Protein AF-A0A931P022-F1 (afdb_monomer_lite)

Structure (mmCIF, N/CA/C/O backbone):
data_AF-A0A931P022-F1
#
_entry.id   AF-A0A931P022-F1
#
loop_
_atom_site.group_PDB
_atom_site.id
_atom_site.type_symbol
_atom_site.label_atom_id
_atom_site.label_alt_id
_atom_site.label_comp_id
_atom_site.label_asym_id
_atom_site.label_entity_id
_atom_site.label_seq_id
_atom_site.pdbx_PDB_ins_code
_atom_site.Cartn_x
_atom_site.Cartn_y
_atom_site.Cartn_z
_atom_site.occupancy
_atom_site.B_iso_or_equiv
_atom_site.auth_seq_id
_atom_site.auth_comp_id
_atom_site.auth_asym_id
_atom_site.auth_atom_id
_atom_site.pdbx_PDB_model_num
ATOM 1 N N . MET A 1 1 ? 6.370 -43.235 76.094 1.00 39.38 1 MET A N 1
ATOM 2 C CA . MET A 1 1 ? 5.793 -43.916 74.909 1.00 39.38 1 MET A CA 1
ATOM 3 C C . MET A 1 1 ? 4.283 -43.950 75.145 1.00 39.38 1 MET A C 1
ATOM 5 O O . MET A 1 1 ? 3.929 -44.445 76.196 1.00 39.38 1 MET A O 1
ATOM 9 N N . ILE A 1 2 ? 3.340 -43.379 74.388 1.00 40.88 2 ILE A N 1
ATOM 10 C CA . ILE A 1 2 ? 3.219 -42.930 72.990 1.00 40.88 2 ILE A CA 1
ATOM 11 C C . ILE A 1 2 ? 2.138 -41.814 72.920 1.00 40.88 2 ILE A C 1
ATOM 13 O O . ILE A 1 2 ? 1.355 -41.635 73.846 1.00 40.88 2 ILE A O 1
ATOM 17 N N . ARG A 1 3 ? 2.197 -41.042 71.831 1.00 38.62 3 ARG A N 1
ATOM 18 C CA . ARG A 1 3 ? 1.599 -39.741 71.477 1.00 38.62 3 ARG A CA 1
ATOM 19 C C . ARG A 1 3 ? 0.061 -39.648 71.378 1.00 38.62 3 ARG A C 1
ATOM 21 O O . ARG A 1 3 ? -0.602 -40.590 70.966 1.00 38.62 3 ARG A O 1
ATOM 28 N N . MET A 1 4 ? -0.436 -38.428 71.625 1.00 47.47 4 MET A N 1
ATOM 29 C CA . MET A 1 4 ? -1.711 -37.861 71.150 1.00 47.47 4 MET A CA 1
ATOM 30 C C . MET A 1 4 ? -1.781 -37.832 69.612 1.00 47.47 4 MET A C 1
ATOM 32 O O . MET A 1 4 ? -0.790 -37.458 68.985 1.00 47.47 4 MET A O 1
ATOM 36 N N . ILE A 1 5 ? -2.949 -38.103 69.015 1.00 48.97 5 ILE A N 1
ATOM 37 C CA . ILE A 1 5 ? -3.284 -37.652 67.651 1.00 48.97 5 ILE A CA 1
ATOM 38 C C . ILE A 1 5 ? -4.731 -37.142 67.639 1.00 48.97 5 ILE A C 1
ATOM 40 O O . ILE A 1 5 ? -5.678 -37.907 67.801 1.00 48.97 5 ILE A O 1
ATOM 44 N N . ALA A 1 6 ? -4.868 -35.828 67.464 1.00 49.06 6 ALA A N 1
ATOM 45 C CA . ALA A 1 6 ? -6.104 -35.147 67.108 1.00 49.06 6 ALA A CA 1
ATOM 46 C C . ALA A 1 6 ? -6.309 -35.261 65.589 1.00 49.06 6 ALA A C 1
ATOM 48 O O . ALA A 1 6 ? -5.371 -35.024 64.829 1.00 49.06 6 ALA A O 1
ATOM 49 N N . ALA A 1 7 ? -7.515 -35.621 65.149 1.00 49.53 7 ALA A N 1
ATOM 50 C CA . ALA A 1 7 ? -7.880 -35.640 63.737 1.00 49.53 7 ALA A CA 1
ATOM 51 C C . ALA A 1 7 ? -8.627 -34.346 63.385 1.00 49.53 7 ALA A C 1
ATOM 53 O O . ALA A 1 7 ? -9.784 -34.148 63.752 1.00 49.53 7 ALA A O 1
ATOM 54 N N . THR A 1 8 ? -7.928 -33.451 62.698 1.00 51.44 8 THR A N 1
ATOM 55 C CA . THR A 1 8 ? -8.441 -32.241 62.055 1.00 51.44 8 THR A CA 1
ATOM 56 C C . THR A 1 8 ? -9.177 -32.607 60.761 1.00 51.44 8 THR A C 1
ATOM 58 O O . THR A 1 8 ? -8.564 -33.126 59.832 1.00 51.44 8 THR A O 1
ATOM 61 N N . LEU A 1 9 ? -10.479 -32.307 60.662 1.00 47.62 9 LEU A N 1
ATOM 62 C CA . LEU A 1 9 ? -11.174 -32.223 59.371 1.00 47.62 9 LEU A CA 1
ATOM 63 C C . LEU A 1 9 ? -11.013 -30.801 58.818 1.00 47.62 9 LEU A C 1
ATOM 65 O O . LEU A 1 9 ? -11.625 -29.863 59.324 1.00 47.62 9 LEU A O 1
ATOM 69 N N . ALA A 1 10 ? -10.191 -30.647 57.781 1.00 49.00 10 ALA A N 1
ATOM 70 C CA . ALA A 1 10 ? -10.124 -29.436 56.972 1.00 49.00 10 ALA A CA 1
ATOM 71 C C . ALA A 1 10 ? -11.062 -29.588 55.764 1.00 49.00 10 ALA A C 1
ATOM 73 O O . ALA A 1 10 ? -10.867 -30.470 54.929 1.00 49.00 10 ALA A O 1
ATOM 74 N N . ALA A 1 11 ? -12.087 -28.740 55.680 1.00 51.97 11 ALA A N 1
ATOM 75 C CA . ALA A 1 11 ? -12.934 -28.613 54.501 1.00 51.97 11 ALA A CA 1
ATOM 76 C C . ALA A 1 11 ? -12.179 -27.813 53.425 1.00 51.97 11 ALA A C 1
ATOM 78 O O . ALA A 1 11 ? -11.929 -26.621 53.598 1.00 51.97 11 ALA A O 1
ATOM 79 N N . ALA A 1 12 ? -11.792 -28.468 52.330 1.00 53.50 12 ALA A N 1
ATOM 80 C CA . ALA A 1 12 ? -11.188 -27.815 51.173 1.00 53.50 12 ALA A CA 1
ATOM 81 C C . ALA A 1 12 ? -12.293 -27.270 50.253 1.00 53.50 12 ALA A C 1
ATOM 83 O O . ALA A 1 12 ? -13.032 -28.035 49.635 1.00 53.50 12 ALA A O 1
ATOM 84 N N . GLY A 1 13 ? -12.422 -25.942 50.192 1.00 52.72 13 GLY A N 1
ATOM 85 C CA . GLY A 1 13 ? -13.289 -25.249 4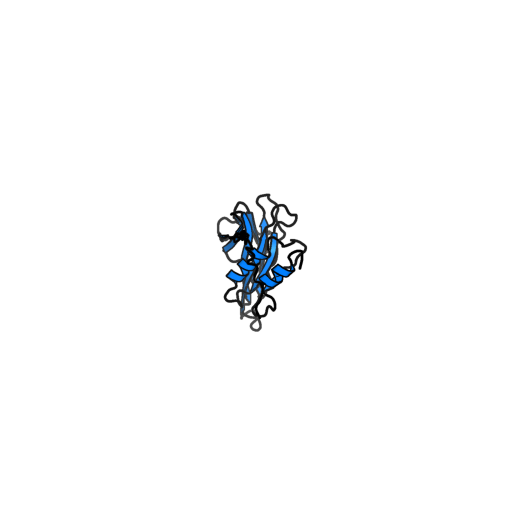9.242 1.00 52.72 13 GLY A CA 1
ATOM 86 C C . GLY A 1 13 ? -12.715 -25.309 47.825 1.00 52.72 13 GLY A C 1
ATOM 87 O O . GLY A 1 13 ? -11.551 -24.982 47.606 1.00 52.72 13 GLY A O 1
ATOM 88 N N . ILE A 1 14 ? -13.538 -25.729 46.866 1.00 59.06 14 ILE A N 1
ATOM 89 C CA . ILE A 1 14 ? -13.223 -25.727 45.435 1.00 59.06 14 ILE A CA 1
ATOM 90 C C . ILE A 1 14 ? -13.382 -24.289 44.926 1.00 59.06 14 ILE A C 1
ATOM 92 O O . ILE A 1 14 ? -14.500 -23.792 44.803 1.00 59.06 14 ILE A O 1
ATOM 96 N N . ALA A 1 15 ? -12.269 -23.609 44.651 1.00 56.88 15 ALA A N 1
ATOM 97 C CA . ALA A 1 15 ? -12.265 -22.337 43.937 1.00 56.88 15 ALA A CA 1
ATOM 98 C C . ALA A 1 15 ? -12.370 -22.615 42.428 1.00 56.88 15 ALA A C 1
ATOM 100 O O . ALA A 1 15 ? -11.448 -23.162 41.825 1.00 56.88 15 ALA A O 1
ATOM 101 N N . ALA A 1 16 ? -13.508 -22.271 41.824 1.00 53.78 16 ALA A N 1
ATOM 102 C CA . ALA A 1 16 ? -13.701 -22.345 40.382 1.00 53.78 16 ALA A CA 1
ATOM 103 C C . ALA A 1 16 ? -12.911 -21.215 39.698 1.00 53.78 16 ALA A C 1
ATOM 105 O O . ALA A 1 16 ? -13.277 -20.044 39.784 1.00 53.78 16 ALA A O 1
ATOM 106 N N . LEU A 1 17 ? -11.816 -21.577 39.029 1.00 55.41 17 LEU A N 1
ATOM 107 C CA . LEU A 1 17 ? -11.093 -20.709 38.103 1.00 55.41 17 LEU A CA 1
ATOM 108 C C . LEU A 1 17 ? -11.936 -20.546 36.831 1.00 55.41 17 LEU A C 1
ATOM 110 O O . LEU A 1 17 ? -11.931 -21.397 35.946 1.00 55.41 17 LEU A O 1
ATOM 114 N N . ILE A 1 18 ? -12.673 -19.446 36.749 1.00 54.78 18 ILE A N 1
ATOM 115 C CA . ILE A 1 18 ? -13.165 -18.876 35.496 1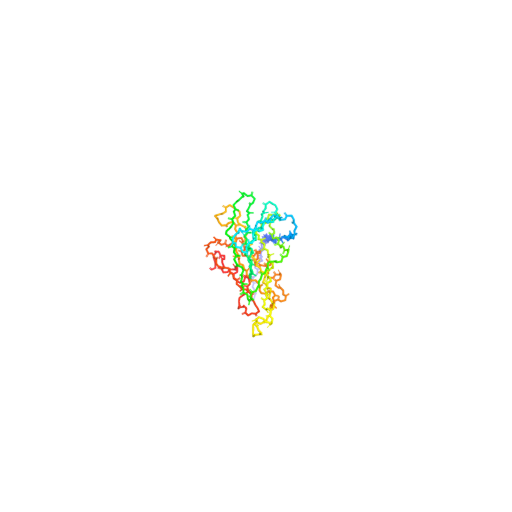.00 54.78 18 ILE A CA 1
ATOM 116 C C . ILE A 1 18 ? -11.969 -18.436 34.642 1.00 54.78 18 ILE A C 1
ATOM 118 O O . ILE A 1 18 ? -11.495 -17.308 34.726 1.00 54.78 18 ILE A O 1
ATOM 122 N N . ALA A 1 19 ? -11.441 -19.356 33.836 1.00 57.41 19 ALA A N 1
ATOM 123 C CA . ALA A 1 19 ? -10.582 -18.997 32.719 1.00 57.41 19 ALA A CA 1
ATOM 124 C C . ALA A 1 19 ? -11.443 -18.226 31.709 1.00 57.41 19 ALA A C 1
ATOM 126 O O . ALA A 1 19 ? -12.294 -18.810 31.038 1.00 57.41 19 ALA A O 1
ATOM 127 N N . GLY A 1 20 ? -11.272 -16.904 31.648 1.00 50.78 20 GLY A N 1
ATOM 128 C CA . GLY A 1 20 ? -11.814 -16.111 30.553 1.00 50.78 20 GLY A CA 1
ATOM 129 C C . GLY A 1 20 ? -11.210 -16.623 29.251 1.00 50.78 20 GLY A C 1
ATOM 130 O O . GLY A 1 20 ? -9.994 -16.577 29.079 1.00 50.78 20 GLY A O 1
ATOM 131 N N . ALA A 1 21 ? -12.042 -17.155 28.359 1.00 52.44 21 ALA A N 1
ATOM 132 C CA . ALA A 1 21 ? -11.628 -17.413 26.993 1.00 52.44 21 ALA A CA 1
ATOM 133 C C . ALA A 1 21 ? -11.325 -16.052 26.356 1.00 52.44 21 ALA A C 1
ATOM 135 O O . ALA A 1 21 ? -12.237 -15.255 26.141 1.00 52.44 21 ALA A O 1
ATOM 136 N N . ALA A 1 22 ? -10.048 -15.763 26.110 1.00 50.97 22 ALA A N 1
ATOM 137 C CA . ALA A 1 22 ? -9.687 -14.714 25.174 1.00 50.97 22 ALA A CA 1
ATOM 138 C C . ALA A 1 22 ? -10.264 -15.138 23.818 1.00 50.97 22 ALA A C 1
ATOM 140 O O . ALA A 1 22 ? -9.869 -16.175 23.282 1.00 50.97 22 ALA A O 1
ATOM 141 N N . ALA A 1 23 ? -11.257 -14.405 23.315 1.00 51.47 23 ALA A N 1
ATOM 142 C CA . ALA A 1 23 ? -11.713 -14.592 21.948 1.00 51.47 23 ALA A CA 1
ATOM 143 C C . ALA A 1 23 ? -10.518 -14.292 21.036 1.00 51.47 23 ALA A C 1
ATOM 145 O O . ALA A 1 23 ? -9.906 -13.231 21.160 1.00 51.47 23 ALA A O 1
ATOM 146 N N . ALA A 1 24 ? -10.149 -15.245 20.180 1.00 57.97 24 ALA A N 1
ATOM 147 C CA . ALA A 1 24 ? -9.239 -14.951 19.088 1.00 57.97 24 ALA A CA 1
ATOM 148 C C . ALA A 1 24 ? -9.909 -13.867 18.234 1.00 57.97 24 ALA A C 1
ATOM 150 O O . ALA A 1 24 ? -11.076 -14.002 17.866 1.00 57.97 24 ALA A O 1
ATOM 151 N N . GLN A 1 25 ? -9.213 -12.752 18.026 1.00 67.31 25 GLN A N 1
ATOM 152 C CA . GLN A 1 25 ? -9.673 -11.713 17.118 1.00 67.31 25 GLN A CA 1
ATOM 153 C C . GLN A 1 25 ? -9.425 -12.255 15.708 1.00 67.31 25 GLN A C 1
ATOM 155 O O . GLN A 1 25 ? -8.281 -12.346 15.265 1.00 67.31 25 GLN A O 1
ATOM 160 N N . ASP A 1 26 ? -10.487 -12.735 15.068 1.00 84.56 26 ASP A N 1
ATOM 161 C CA . ASP A 1 26 ? -10.412 -13.336 13.741 1.00 84.56 26 ASP A CA 1
ATOM 162 C C . ASP A 1 26 ? -10.546 -12.225 12.693 1.00 84.56 26 ASP A C 1
ATOM 164 O O . ASP A 1 26 ? -11.639 -11.729 12.422 1.00 84.56 26 ASP A O 1
ATOM 168 N N . PHE A 1 27 ? -9.415 -11.811 12.121 1.00 95.69 27 PHE A N 1
ATOM 169 C CA . PHE A 1 27 ? -9.372 -10.833 11.037 1.00 95.69 27 PHE A CA 1
ATOM 170 C C . PHE A 1 27 ? -9.534 -11.510 9.670 1.00 95.69 27 PHE A C 1
ATOM 172 O O . PHE A 1 27 ? -8.793 -12.436 9.315 1.00 95.69 27 PHE A O 1
ATOM 179 N N . GLU A 1 28 ? -10.450 -11.003 8.852 1.00 96.94 28 GLU A N 1
ATOM 180 C CA . GLU A 1 28 ? -10.788 -11.570 7.542 1.00 96.94 28 GLU A CA 1
ATOM 181 C C . GLU A 1 28 ? -10.079 -10.833 6.395 1.00 96.94 28 GLU A C 1
ATOM 183 O O . GLU A 1 28 ? -9.732 -9.659 6.518 1.00 96.94 28 GLU A O 1
ATOM 188 N N . SER A 1 29 ? -9.864 -11.517 5.265 1.00 98.31 29 SER A N 1
ATOM 189 C CA . SER A 1 29 ? -9.378 -10.895 4.023 1.00 98.31 29 SER A CA 1
ATOM 190 C C . SER A 1 29 ? -10.454 -10.923 2.951 1.00 98.31 29 SER A C 1
ATOM 192 O O . SER A 1 29 ? -11.094 -11.952 2.730 1.00 98.31 29 SER A O 1
ATOM 194 N N . THR A 1 30 ? -10.576 -9.825 2.216 1.00 98.50 30 THR A N 1
ATOM 195 C CA . THR A 1 30 ? -11.265 -9.790 0.924 1.00 98.50 30 THR A CA 1
ATOM 196 C C . THR A 1 30 ? -10.361 -9.166 -0.131 1.00 98.50 30 THR A C 1
ATOM 198 O O . THR A 1 30 ? -9.459 -8.399 0.194 1.00 98.50 30 THR A O 1
ATOM 201 N N . TYR A 1 31 ? -10.571 -9.513 -1.396 1.00 98.44 31 TYR A N 1
ATOM 202 C CA . TYR A 1 31 ? -9.690 -9.127 -2.495 1.00 98.44 31 TYR A CA 1
ATOM 203 C C . TYR A 1 31 ? -10.472 -8.321 -3.519 1.00 98.44 31 TYR A C 1
ATOM 205 O O . TYR A 1 31 ? -11.498 -8.779 -4.0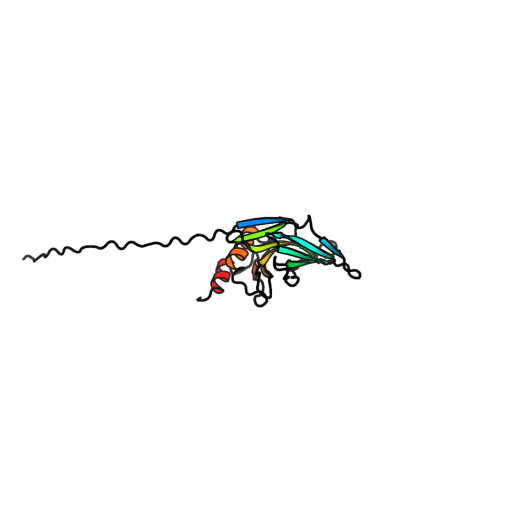25 1.00 98.44 31 TYR A O 1
ATOM 213 N N . ILE A 1 32 ? -9.973 -7.130 -3.832 1.00 98.25 32 ILE A N 1
ATOM 214 C CA . ILE A 1 32 ? -10.566 -6.246 -4.835 1.00 98.25 32 ILE A CA 1
ATOM 215 C C . ILE A 1 32 ? -9.532 -5.985 -5.910 1.00 98.25 32 ILE A C 1
ATOM 217 O O . ILE A 1 32 ? -8.354 -5.794 -5.605 1.00 98.25 32 ILE A O 1
ATOM 221 N N . ARG A 1 33 ? -9.986 -5.991 -7.166 1.00 97.69 33 ARG A N 1
ATOM 222 C CA . ARG A 1 33 ? -9.140 -5.608 -8.286 1.00 97.69 33 ARG A CA 1
ATOM 223 C C . ARG A 1 33 ? -9.319 -4.145 -8.659 1.00 97.69 33 ARG A C 1
ATOM 225 O O . ARG A 1 33 ? -10.449 -3.663 -8.668 1.00 97.69 33 ARG A O 1
ATOM 232 N N . ILE A 1 34 ? -8.221 -3.494 -9.022 1.00 95.38 34 ILE A N 1
ATOM 233 C CA . ILE A 1 34 ? -8.158 -2.083 -9.424 1.00 95.38 34 ILE A CA 1
ATOM 234 C C . ILE A 1 34 ? -7.841 -1.898 -10.916 1.00 95.38 34 ILE A C 1
ATOM 236 O O . ILE A 1 34 ? -7.428 -0.830 -11.340 1.00 95.38 34 ILE A O 1
ATOM 240 N N . ASP A 1 35 ? -8.062 -2.926 -11.733 1.00 91.38 35 ASP A N 1
ATOM 241 C CA . ASP A 1 35 ? -7.904 -2.883 -13.195 1.00 91.38 35 ASP A CA 1
ATOM 242 C C . ASP A 1 35 ? -9.254 -2.857 -13.941 1.00 91.38 35 ASP A C 1
ATOM 244 O O . ASP A 1 35 ? -9.326 -2.982 -15.164 1.00 91.38 35 ASP A O 1
ATOM 248 N N . THR A 1 36 ? -10.363 -2.715 -13.205 1.00 88.69 36 THR A N 1
ATOM 249 C CA . THR A 1 36 ? -11.718 -2.642 -13.765 1.00 88.69 36 THR A CA 1
ATOM 250 C C . THR A 1 36 ? -12.568 -1.626 -13.018 1.00 88.69 36 THR A C 1
ATOM 252 O O . THR A 1 36 ? -12.571 -1.605 -11.791 1.00 88.69 36 THR A O 1
ATOM 255 N N . GLY A 1 37 ? -13.361 -0.838 -13.749 1.00 92.25 37 GLY A N 1
ATOM 256 C CA . GLY A 1 37 ? -14.317 0.101 -13.149 1.00 92.25 37 GLY A CA 1
ATOM 257 C C . GLY A 1 37 ? -13.689 1.368 -12.565 1.00 92.25 37 GLY A C 1
ATOM 258 O O . GLY A 1 37 ? -14.377 2.097 -11.855 1.00 92.25 37 GLY A O 1
ATOM 259 N N . CYS A 1 38 ? -12.417 1.627 -12.862 1.00 97.06 38 CYS A N 1
ATOM 260 C CA . CYS A 1 38 ? -11.723 2.839 -12.457 1.00 97.06 38 CYS A CA 1
ATOM 261 C C . CYS A 1 38 ? -11.999 3.999 -13.420 1.00 97.06 38 CYS A C 1
ATOM 263 O O . CYS A 1 38 ? -12.253 3.792 -14.609 1.00 97.06 38 CYS A O 1
ATOM 265 N N . SER A 1 39 ? -11.937 5.221 -12.899 1.00 97.12 39 SER A N 1
ATOM 266 C CA . SER A 1 39 ? -11.894 6.446 -13.696 1.00 97.12 39 SER A CA 1
ATOM 267 C C . SER A 1 39 ? -10.469 6.975 -13.759 1.00 97.12 39 SER A C 1
ATOM 269 O O . SER A 1 39 ? -9.799 7.020 -12.730 1.00 97.12 39 SER A O 1
ATOM 271 N N . GLU A 1 40 ? -10.048 7.431 -14.933 1.00 95.56 40 GLU A N 1
ATOM 272 C CA . GLU A 1 40 ? -8.702 7.950 -15.178 1.00 95.56 40 GLU A CA 1
ATOM 273 C C . GLU A 1 40 ? -8.757 9.419 -15.597 1.00 95.56 40 GLU A C 1
ATOM 275 O O . GLU A 1 40 ? -9.661 9.846 -16.326 1.00 95.56 40 GLU A O 1
ATOM 280 N N . PHE A 1 41 ? -7.772 10.184 -15.143 1.00 95.12 41 PHE A N 1
ATOM 281 C CA . PHE A 1 41 ? -7.545 11.570 -15.514 1.00 95.12 41 PHE A CA 1
ATOM 282 C C . PHE A 1 41 ? -6.064 11.772 -15.839 1.00 95.12 41 PHE A C 1
ATOM 284 O O . PHE A 1 41 ? -5.203 11.555 -14.993 1.00 95.12 41 PHE A O 1
ATOM 291 N N . GLU A 1 42 ? -5.776 12.197 -17.065 1.00 94.12 42 GLU A N 1
ATOM 292 C CA . GLU A 1 42 ? -4.432 12.587 -17.496 1.00 94.12 42 GLU A CA 1
ATOM 293 C C . GLU A 1 42 ? -4.226 14.082 -17.242 1.00 94.12 42 GLU A C 1
ATOM 295 O O . GLU A 1 42 ? -5.065 14.908 -17.626 1.00 94.12 42 GLU A O 1
ATOM 300 N N . HIS A 1 43 ? -3.110 14.438 -16.607 1.00 91.00 43 HIS A N 1
ATOM 301 C CA . HIS A 1 43 ? -2.743 15.836 -16.418 1.00 91.00 43 HIS A CA 1
ATOM 302 C C . HIS A 1 43 ? -2.360 16.473 -17.766 1.00 91.00 43 HIS A C 1
ATOM 304 O O . HIS A 1 43 ? -1.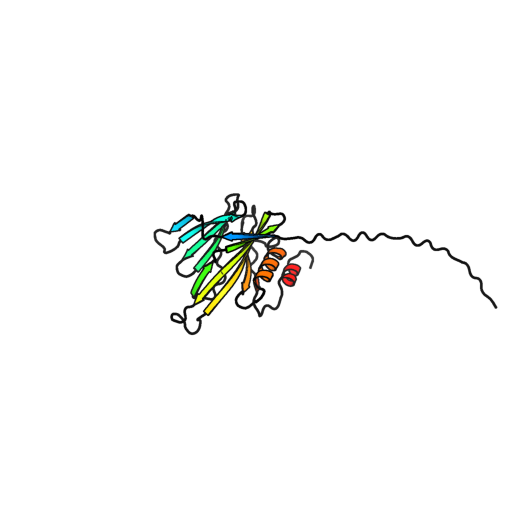613 15.887 -18.542 1.00 91.00 43 HIS A O 1
ATOM 310 N N . PRO A 1 44 ? -2.850 17.686 -18.083 1.00 86.81 44 PRO A N 1
ATOM 311 C CA . PRO A 1 44 ? -2.750 18.252 -19.432 1.00 86.81 44 PRO A CA 1
ATOM 312 C C . PRO A 1 44 ? -1.324 18.601 -19.887 1.00 86.81 44 PRO A C 1
ATOM 314 O O . PRO A 1 44 ? -1.094 18.705 -21.090 1.00 86.81 44 PRO A O 1
ATOM 317 N N . ASP A 1 45 ? -0.388 18.788 -18.953 1.00 87.94 45 ASP A N 1
ATOM 318 C CA . ASP A 1 45 ? 0.973 19.271 -19.227 1.00 87.94 45 ASP A CA 1
ATOM 319 C C . ASP A 1 45 ? 2.074 18.365 -18.640 1.00 87.94 45 ASP A C 1
ATOM 321 O O . ASP A 1 45 ? 3.259 18.691 -18.728 1.00 87.94 45 ASP A O 1
ATOM 325 N N . GLU A 1 46 ? 1.709 17.225 -18.051 1.00 87.19 46 GLU A N 1
ATOM 326 C CA . GLU A 1 46 ? 2.644 16.290 -17.421 1.00 87.19 46 GLU A CA 1
ATOM 327 C C . GLU A 1 46 ? 2.248 14.849 -17.770 1.00 87.19 46 GLU A C 1
ATOM 329 O O . GLU A 1 46 ? 1.055 14.556 -17.811 1.00 87.19 46 GLU A O 1
ATOM 334 N N . PRO A 1 47 ? 3.206 13.927 -17.993 1.00 87.00 47 PRO A N 1
ATOM 335 C CA . PRO A 1 47 ? 2.916 12.509 -18.211 1.00 87.00 47 PRO A CA 1
ATOM 336 C C . PRO A 1 47 ? 2.550 11.837 -16.876 1.00 87.00 47 PRO A C 1
ATOM 338 O O . PRO A 1 47 ? 3.263 10.958 -16.388 1.00 87.00 47 PRO A O 1
ATOM 341 N N . VAL A 1 48 ? 1.471 12.317 -16.257 1.00 93.44 48 VAL A N 1
ATOM 342 C CA . VAL A 1 48 ? 0.961 11.892 -14.956 1.00 93.44 48 VAL A CA 1
ATOM 343 C C . VAL A 1 48 ? -0.520 11.562 -15.089 1.00 93.44 48 VAL A C 1
ATOM 345 O O . VAL A 1 48 ? -1.311 12.372 -15.577 1.00 93.44 48 VAL A O 1
ATOM 348 N N . TRP A 1 49 ? -0.897 10.381 -14.610 1.00 94.75 49 TRP A N 1
ATOM 349 C CA . TRP A 1 49 ? -2.271 9.894 -14.591 1.00 94.75 49 TRP A CA 1
ATOM 350 C C . TRP A 1 49 ? -2.744 9.711 -13.157 1.00 94.75 49 TRP A C 1
ATOM 352 O O . TRP A 1 49 ? -2.069 9.073 -12.351 1.00 94.75 49 TRP A O 1
ATOM 362 N N . GLU A 1 50 ? -3.925 10.237 -12.857 1.00 96.25 50 GLU A N 1
ATOM 363 C CA . GLU A 1 50 ? -4.672 9.920 -11.648 1.00 96.25 50 GLU A CA 1
ATOM 364 C C . GLU A 1 50 ? -5.762 8.901 -11.971 1.00 96.25 50 GLU A C 1
ATOM 366 O O . GLU A 1 50 ? -6.647 9.144 -12.793 1.00 96.25 50 GLU A O 1
ATOM 371 N N . THR A 1 51 ? -5.721 7.769 -11.284 1.00 97.38 51 THR A N 1
ATOM 372 C CA . THR A 1 51 ? -6.691 6.686 -11.391 1.00 97.38 51 THR A CA 1
ATOM 373 C C . THR A 1 51 ? -7.437 6.564 -10.069 1.00 97.38 51 THR A C 1
ATOM 375 O O . THR A 1 51 ? -6.834 6.404 -9.011 1.00 97.38 51 THR A O 1
ATOM 378 N N . THR A 1 52 ? -8.765 6.628 -10.113 1.00 98.38 52 THR A N 1
ATOM 379 C CA . THR A 1 52 ? -9.638 6.386 -8.956 1.00 98.38 52 THR A CA 1
ATOM 380 C C . THR A 1 52 ? -10.408 5.093 -9.174 1.00 98.38 52 THR A C 1
ATOM 382 O O . THR A 1 52 ? -11.167 4.973 -10.137 1.00 98.38 52 THR A O 1
ATOM 385 N N . CYS A 1 53 ? -10.222 4.128 -8.280 1.00 98.38 53 CYS A N 1
ATOM 386 C CA . CYS A 1 53 ? -10.822 2.803 -8.358 1.00 98.38 53 CYS A CA 1
ATOM 387 C C . CYS A 1 53 ? -11.783 2.547 -7.189 1.00 98.38 53 CYS A C 1
ATOM 389 O O . CYS A 1 53 ? -11.469 2.905 -6.048 1.00 98.38 53 CYS A O 1
ATOM 391 N N . PRO A 1 54 ? -12.925 1.875 -7.423 1.00 98.25 54 PRO A N 1
ATOM 392 C CA . PRO A 1 54 ? -13.792 1.421 -6.342 1.00 98.25 54 PRO A CA 1
ATOM 393 C C . PRO A 1 54 ? -13.062 0.454 -5.398 1.00 98.25 54 PRO A C 1
ATOM 395 O O . PRO A 1 54 ? -12.473 -0.533 -5.835 1.00 98.25 54 PRO A O 1
ATOM 398 N N . GLY A 1 55 ? -13.133 0.725 -4.096 1.00 97.88 55 GLY A N 1
ATOM 399 C CA . GLY A 1 55 ? -12.630 -0.129 -3.022 1.00 97.88 55 GLY A CA 1
ATOM 400 C C . GLY A 1 55 ? -13.749 -0.850 -2.264 1.00 97.88 55 GLY A C 1
ATOM 401 O O . GLY A 1 55 ? -14.880 -0.997 -2.737 1.00 97.88 55 GLY A O 1
ATOM 402 N N . TYR A 1 56 ? -13.437 -1.332 -1.059 1.00 98.31 56 TYR A N 1
ATOM 403 C CA . TYR A 1 56 ? -14.395 -2.072 -0.235 1.00 98.31 56 TYR A CA 1
ATOM 404 C C . TYR A 1 56 ? -15.334 -1.121 0.519 1.00 98.31 56 TYR A C 1
ATOM 406 O O . TYR A 1 56 ? -14.895 -0.114 1.062 1.00 98.31 56 TYR A O 1
ATOM 414 N N . GLN A 1 57 ? -16.633 -1.436 0.586 1.00 97.06 57 GLN A N 1
ATOM 415 C CA . GLN A 1 57 ? -17.636 -0.681 1.367 1.00 97.06 57 GLN A CA 1
ATOM 416 C C . GLN A 1 57 ? -17.639 0.848 1.143 1.00 97.06 57 GLN A C 1
ATOM 418 O O . GLN A 1 57 ? -17.860 1.626 2.068 1.00 97.06 57 GLN A O 1
ATOM 423 N N . GLY A 1 58 ? -17.435 1.285 -0.101 1.00 97.38 58 GLY A N 1
ATOM 424 C CA . GLY A 1 58 ? -17.483 2.704 -0.469 1.00 97.38 58 GLY A CA 1
ATOM 425 C C . GLY A 1 58 ? -16.184 3.470 -0.222 1.00 97.38 58 GLY A C 1
ATOM 426 O O . GLY A 1 58 ? -16.166 4.679 -0.427 1.00 97.38 58 GLY A O 1
ATOM 427 N N . TRP A 1 59 ? -15.111 2.793 0.195 1.00 98.62 59 TRP A N 1
ATOM 428 C CA . TRP A 1 59 ? -13.769 3.339 0.035 1.00 98.62 59 TRP A CA 1
ATOM 429 C C . TRP A 1 59 ? -13.416 3.447 -1.448 1.00 98.62 59 TRP A C 1
ATOM 431 O O . TRP A 1 59 ? -13.893 2.657 -2.263 1.00 98.62 59 TRP A O 1
ATOM 441 N N . GLU A 1 60 ? -12.536 4.380 -1.781 1.00 98.62 60 GLU A N 1
ATOM 442 C CA . GLU A 1 60 ? -11.891 4.465 -3.090 1.00 98.62 60 GLU A CA 1
ATOM 443 C C . GLU A 1 60 ? -10.379 4.349 -2.920 1.00 98.62 60 GLU A C 1
ATOM 445 O O . GLU A 1 60 ? -9.819 4.791 -1.913 1.00 98.62 60 GLU A O 1
ATOM 450 N N . VAL A 1 61 ? -9.732 3.768 -3.924 1.00 98.69 61 VAL A N 1
ATOM 451 C CA . VAL A 1 61 ? -8.276 3.711 -4.048 1.00 98.69 61 VAL A CA 1
ATOM 452 C C .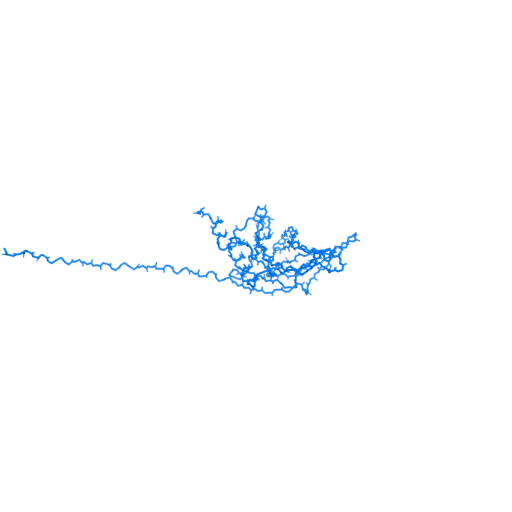 VAL A 1 61 ? -7.867 4.741 -5.085 1.00 98.69 61 VAL A C 1
ATOM 454 O O . VAL A 1 61 ? -8.416 4.767 -6.186 1.00 98.69 61 VAL A O 1
ATOM 457 N N . LEU A 1 62 ? -6.929 5.599 -4.715 1.00 98.50 62 LEU A N 1
ATOM 458 C CA . LEU A 1 62 ? -6.404 6.673 -5.542 1.00 98.50 62 LEU A CA 1
ATOM 459 C C . LEU A 1 62 ? -4.980 6.287 -5.925 1.00 98.50 62 LEU A C 1
ATOM 461 O O . LEU A 1 62 ? -4.162 6.049 -5.045 1.00 98.50 62 LEU A O 1
ATOM 465 N N . ILE A 1 63 ? -4.670 6.226 -7.212 1.00 98.19 63 ILE A N 1
ATOM 466 C CA . ILE A 1 63 ? -3.320 5.958 -7.702 1.00 98.19 63 ILE A CA 1
ATOM 467 C C . ILE A 1 63 ? -2.901 7.136 -8.565 1.00 98.19 63 ILE A C 1
ATOM 469 O O . ILE A 1 63 ? -3.604 7.478 -9.510 1.00 98.19 63 ILE A O 1
ATOM 473 N N . ILE A 1 64 ? -1.753 7.733 -8.263 1.00 97.44 64 ILE A N 1
ATOM 474 C CA . ILE A 1 64 ? -1.104 8.691 -9.158 1.00 97.44 64 ILE A CA 1
ATOM 475 C C . ILE A 1 64 ? 0.133 8.028 -9.752 1.00 97.44 64 ILE A C 1
ATOM 477 O O . ILE A 1 64 ? 0.981 7.526 -9.017 1.00 97.44 64 ILE A O 1
ATOM 481 N N . SER A 1 65 ? 0.212 7.980 -11.078 1.00 96.00 65 SER A N 1
ATOM 482 C CA . SER A 1 65 ? 1.273 7.296 -11.821 1.00 96.00 65 SER A CA 1
ATOM 483 C C . SER A 1 65 ? 1.995 8.274 -12.731 1.00 96.00 65 SER A C 1
ATOM 485 O O . SER A 1 65 ? 1.347 9.024 -13.455 1.00 96.00 65 SER A O 1
ATOM 487 N N . GLY A 1 66 ? 3.323 8.242 -12.715 1.00 94.50 66 GLY A N 1
ATOM 488 C CA . GLY A 1 66 ? 4.181 8.931 -13.678 1.00 94.50 66 GLY A CA 1
ATOM 489 C C . GLY A 1 66 ? 5.048 7.945 -14.462 1.00 94.50 66 GLY A C 1
ATOM 490 O O . GLY A 1 66 ? 4.865 6.734 -14.376 1.00 94.50 66 GLY A O 1
ATOM 491 N N . GLU A 1 67 ? 6.041 8.462 -15.189 1.00 91.12 67 GLU A N 1
ATOM 492 C CA . GLU A 1 67 ? 6.937 7.651 -16.036 1.00 91.12 67 GLU A CA 1
ATOM 493 C C . GLU A 1 67 ? 7.698 6.555 -15.264 1.00 91.12 67 GLU A C 1
ATOM 495 O O . GLU A 1 67 ? 7.939 5.475 -15.797 1.00 91.12 67 GLU A O 1
ATOM 500 N N . HIS A 1 68 ? 8.077 6.817 -14.010 1.00 94.38 68 HIS A N 1
ATOM 501 C CA . HIS A 1 68 ? 8.978 5.951 -13.236 1.00 94.38 68 HIS A CA 1
ATOM 502 C C . HIS A 1 68 ? 8.322 5.248 -12.046 1.00 94.38 68 HIS A C 1
ATOM 504 O O . HIS A 1 68 ? 8.954 4.430 -11.384 1.00 94.38 68 HIS A O 1
ATOM 510 N N . GLY A 1 69 ? 7.081 5.571 -11.707 1.00 96.38 69 GLY A N 1
ATOM 511 C CA . GLY A 1 69 ? 6.534 5.121 -10.435 1.00 96.38 69 GLY A CA 1
ATOM 512 C C . GLY A 1 69 ? 5.088 5.503 -10.232 1.00 96.38 69 GLY A C 1
ATOM 513 O O . GLY A 1 69 ? 4.534 6.329 -10.959 1.00 96.38 69 GLY A O 1
ATOM 514 N N . SER A 1 70 ? 4.502 4.931 -9.187 1.00 97.19 70 SER A N 1
ATOM 515 C CA . SER A 1 70 ? 3.180 5.322 -8.713 1.00 97.19 70 SER A CA 1
ATOM 516 C C . SER A 1 70 ? 3.132 5.433 -7.194 1.00 97.19 70 SER A C 1
ATOM 518 O O . SER A 1 70 ? 3.864 4.758 -6.469 1.00 97.19 70 SER A O 1
ATOM 520 N N . ALA A 1 71 ? 2.251 6.305 -6.722 1.00 98.19 71 ALA A N 1
ATOM 521 C CA . ALA A 1 71 ? 1.913 6.476 -5.319 1.00 98.19 71 ALA A CA 1
ATOM 522 C C . ALA A 1 71 ? 0.434 6.143 -5.111 1.00 98.19 71 ALA A C 1
ATOM 524 O O . ALA A 1 71 ? -0.381 6.340 -6.016 1.00 98.19 71 ALA A O 1
ATOM 525 N N . GLU A 1 72 ? 0.092 5.647 -3.922 1.00 98.19 72 GLU A N 1
ATOM 526 C CA . GLU A 1 72 ? -1.291 5.322 -3.570 1.00 98.19 72 GLU A CA 1
ATOM 527 C C . GLU A 1 72 ? -1.840 6.261 -2.499 1.00 98.19 72 GLU A C 1
ATOM 529 O O . GLU A 1 72 ? -1.111 6.789 -1.664 1.00 98.19 72 GLU A O 1
ATOM 534 N N . GLY A 1 73 ? -3.147 6.459 -2.520 1.00 98.44 73 GLY A N 1
ATOM 535 C CA . GLY A 1 73 ? -3.924 7.134 -1.498 1.00 98.44 73 GLY A CA 1
ATOM 536 C C . GLY A 1 73 ? -5.292 6.472 -1.384 1.00 98.44 73 GLY A C 1
ATOM 537 O O . GLY A 1 73 ? -5.670 5.633 -2.203 1.00 98.44 73 GLY A O 1
ATOM 538 N N . TYR A 1 74 ? -6.053 6.849 -0.363 1.00 98.69 74 TYR A N 1
ATOM 539 C CA . TYR A 1 74 ? -7.371 6.269 -0.117 1.00 98.69 74 TYR A CA 1
ATOM 540 C C . TYR A 1 74 ? -8.382 7.358 0.201 1.00 98.69 74 TYR A C 1
ATOM 542 O O . TYR A 1 74 ? -8.096 8.281 0.967 1.00 98.69 74 TYR A O 1
ATOM 550 N N . ARG A 1 75 ? -9.594 7.224 -0.346 1.00 98.50 75 ARG A N 1
ATOM 551 C CA . ARG A 1 75 ? -10.746 8.042 0.040 1.00 98.50 75 ARG A CA 1
ATOM 552 C C . ARG A 1 75 ? -11.701 7.223 0.886 1.00 98.50 75 ARG A C 1
ATOM 554 O O . ARG A 1 75 ? -12.176 6.173 0.465 1.00 98.50 75 ARG A O 1
ATOM 561 N N . SER A 1 76 ? -12.008 7.729 2.072 1.00 98.38 76 SER A N 1
ATOM 562 C CA . SER A 1 76 ? -13.017 7.144 2.950 1.00 98.38 76 SER A CA 1
ATOM 563 C C . SER A 1 76 ? -14.430 7.284 2.361 1.00 98.38 76 SER A C 1
ATOM 565 O O . SER A 1 76 ? -14.687 8.224 1.603 1.00 98.38 76 SER A O 1
ATOM 567 N N . PRO A 1 77 ? -15.400 6.456 2.794 1.00 97.81 77 PRO A N 1
ATOM 568 C CA . PRO A 1 77 ? -16.805 6.600 2.398 1.00 97.81 77 PRO A CA 1
ATOM 569 C C . PRO A 1 77 ? -17.424 7.967 2.742 1.00 97.81 77 PRO A C 1
ATOM 571 O O . PRO A 1 77 ? -18.451 8.346 2.185 1.00 97.81 77 PRO A O 1
ATOM 574 N N . ALA A 1 78 ? -16.811 8.719 3.664 1.00 97.00 78 ALA A N 1
ATOM 575 C CA . ALA A 1 78 ? -17.212 10.079 4.022 1.00 97.00 78 ALA A CA 1
ATOM 576 C C . ALA A 1 78 ? -16.660 11.158 3.062 1.00 97.00 78 ALA A C 1
ATOM 578 O O . ALA A 1 78 ? -16.944 12.341 3.244 1.00 97.00 78 ALA A O 1
ATOM 579 N N . GLY A 1 79 ? -15.872 10.771 2.053 1.00 97.06 79 GLY A N 1
ATOM 580 C CA . GLY A 1 79 ? -15.325 11.648 1.014 1.00 97.06 79 GLY A CA 1
ATOM 581 C C . GLY A 1 79 ? -13.947 12.244 1.319 1.00 97.06 79 GLY A C 1
ATOM 582 O O . GLY A 1 79 ? -13.319 12.811 0.422 1.00 97.06 79 GLY A O 1
ATOM 583 N N . GLN A 1 80 ? -13.447 12.098 2.548 1.00 97.50 80 GLN A N 1
ATOM 584 C CA . GLN A 1 80 ? -12.105 12.541 2.929 1.00 97.50 80 GLN A CA 1
ATOM 585 C C . GLN A 1 80 ? -11.050 11.609 2.330 1.00 97.50 80 GLN A C 1
ATOM 587 O O . GLN A 1 80 ? -11.199 10.392 2.443 1.00 97.50 80 GLN A O 1
ATOM 592 N N . ALA A 1 81 ? -10.019 12.183 1.710 1.00 97.31 81 ALA A N 1
ATOM 593 C CA . ALA A 1 81 ? -8.893 11.466 1.120 1.00 97.31 81 ALA A CA 1
ATOM 594 C C . ALA A 1 81 ? -7.607 11.698 1.914 1.00 97.31 81 ALA A C 1
ATOM 596 O O . ALA A 1 81 ? -7.456 12.754 2.528 1.00 97.31 81 ALA A O 1
ATOM 597 N N . SER A 1 82 ? -6.713 10.711 1.892 1.00 97.81 82 SER A N 1
ATOM 598 C CA . SER A 1 82 ? -5.320 10.882 2.303 1.00 97.81 82 SER A CA 1
ATOM 599 C C . SER A 1 82 ? -4.534 11.643 1.235 1.00 97.81 82 SER A C 1
ATOM 601 O O . SER A 1 82 ? -4.957 11.717 0.076 1.00 97.81 82 SER A O 1
ATOM 603 N N . ASP A 1 83 ? -3.346 12.116 1.601 1.00 96.94 83 ASP A N 1
ATOM 604 C CA . ASP A 1 83 ? -2.314 12.434 0.616 1.00 96.94 83 ASP A CA 1
ATOM 605 C C . ASP A 1 83 ? -1.866 11.166 -0.142 1.00 96.94 83 ASP A C 1
ATOM 607 O O . ASP A 1 83 ? -2.090 10.031 0.303 1.00 96.94 83 ASP A O 1
ATOM 611 N N . TYR A 1 84 ? -1.224 11.362 -1.298 1.00 97.69 84 TYR A N 1
ATOM 612 C CA . TYR A 1 84 ? -0.562 10.286 -2.036 1.00 97.69 84 TYR A CA 1
ATOM 613 C C . TYR A 1 84 ? 0.748 9.886 -1.347 1.00 97.69 84 TYR A C 1
ATOM 615 O O . TYR A 1 84 ? 1.584 10.729 -1.012 1.00 97.69 84 TYR A O 1
ATOM 623 N N . MET A 1 85 ? 0.953 8.584 -1.177 1.00 97.69 85 MET A N 1
ATOM 624 C CA . MET A 1 85 ? 2.075 8.005 -0.450 1.00 97.69 85 MET A CA 1
ATOM 625 C C . MET A 1 85 ? 2.935 7.154 -1.376 1.00 97.69 85 MET A C 1
ATOM 627 O O . MET A 1 85 ? 2.467 6.218 -2.030 1.00 97.69 85 MET A O 1
ATOM 631 N N . ASN A 1 86 ? 4.226 7.474 -1.410 1.00 97.44 86 ASN A N 1
ATOM 632 C CA . ASN A 1 86 ? 5.189 6.723 -2.199 1.00 97.44 86 ASN A CA 1
ATOM 633 C C . ASN A 1 86 ? 5.600 5.442 -1.454 1.00 97.44 86 ASN A C 1
ATOM 635 O O . ASN A 1 86 ? 5.962 5.511 -0.273 1.00 97.44 86 ASN A O 1
ATOM 639 N N . PRO A 1 87 ? 5.592 4.281 -2.124 1.00 96.81 87 PRO A N 1
ATOM 640 C CA . PRO A 1 87 ? 6.215 3.075 -1.602 1.00 96.81 87 PRO A CA 1
ATOM 641 C C . PRO A 1 87 ? 7.750 3.178 -1.692 1.00 96.81 87 PRO A C 1
ATOM 643 O O . PRO A 1 87 ? 8.284 4.049 -2.387 1.00 96.81 87 PRO A O 1
ATOM 646 N N . PRO A 1 88 ? 8.501 2.293 -1.014 1.00 95.56 88 PRO A N 1
ATOM 647 C CA . PRO A 1 88 ? 9.948 2.246 -1.173 1.00 95.56 88 PRO A CA 1
ATOM 648 C C . PRO A 1 88 ? 10.316 1.818 -2.599 1.00 95.56 88 PRO A C 1
ATOM 650 O O . PRO A 1 88 ? 9.908 0.751 -3.067 1.00 95.56 88 PRO A O 1
ATOM 653 N N . MET A 1 89 ? 11.128 2.644 -3.261 1.00 93.12 89 MET A N 1
ATOM 654 C CA . MET A 1 89 ? 11.655 2.389 -4.600 1.00 93.12 89 MET A CA 1
ATOM 655 C C . MET A 1 89 ? 13.032 1.727 -4.511 1.00 93.12 89 MET A C 1
ATOM 657 O O . MET A 1 89 ? 13.955 2.266 -3.901 1.00 93.12 89 MET A O 1
ATOM 661 N N . ARG A 1 90 ? 13.154 0.538 -5.107 1.00 92.62 90 ARG A N 1
ATOM 662 C CA . ARG A 1 90 ? 14.406 -0.233 -5.232 1.00 92.62 90 ARG A CA 1
ATOM 663 C C . ARG A 1 90 ? 14.932 -0.256 -6.664 1.00 92.62 90 ARG A C 1
ATOM 665 O O . ARG A 1 90 ? 16.131 -0.430 -6.850 1.00 92.62 90 ARG A O 1
ATOM 672 N N . GLY A 1 91 ? 14.032 -0.105 -7.634 1.00 94.25 91 GLY A N 1
ATOM 673 C CA . GLY A 1 91 ? 14.341 -0.047 -9.058 1.00 94.25 91 GLY A CA 1
ATOM 674 C C . GLY A 1 91 ? 14.137 1.344 -9.653 1.00 94.25 91 GLY A C 1
ATOM 675 O O . GLY A 1 91 ? 13.742 2.277 -8.950 1.00 94.25 91 GLY A O 1
ATOM 676 N N . LEU A 1 92 ? 14.405 1.463 -10.953 1.00 96.25 92 LEU A N 1
ATOM 677 C CA . LEU A 1 92 ? 14.154 2.677 -11.738 1.00 96.25 92 LEU A CA 1
ATOM 678 C C . LEU A 1 92 ? 12.671 2.879 -12.055 1.00 96.25 92 LEU A C 1
ATOM 680 O O . LEU A 1 92 ? 12.235 4.021 -12.180 1.00 96.25 92 LEU A O 1
ATOM 684 N N . PHE A 1 93 ? 11.923 1.784 -12.181 1.00 97.31 93 PHE A N 1
ATOM 685 C CA . PHE A 1 93 ? 10.494 1.789 -12.462 1.00 97.31 93 PHE A CA 1
ATOM 686 C C . PHE A 1 93 ? 9.731 1.092 -11.346 1.00 97.31 93 PHE A C 1
ATOM 688 O O . PHE A 1 93 ? 10.260 0.199 -10.676 1.00 97.31 93 PHE A O 1
ATOM 695 N N . GLY A 1 94 ? 8.470 1.473 -11.155 1.00 97.44 94 GLY A N 1
ATOM 696 C CA . GLY A 1 94 ? 7.577 0.733 -10.284 1.00 97.44 94 GLY A CA 1
ATOM 697 C C . GLY A 1 94 ? 6.101 0.992 -10.524 1.00 97.44 94 GLY A C 1
ATOM 698 O O . GLY A 1 94 ? 5.692 2.013 -11.072 1.00 97.44 94 GLY A O 1
ATOM 699 N N . HIS A 1 95 ? 5.294 0.023 -10.117 1.00 97.38 95 HIS A N 1
ATOM 700 C CA . HIS A 1 95 ? 3.845 0.086 -10.226 1.00 97.38 95 HIS A CA 1
ATOM 701 C C . HIS A 1 95 ? 3.179 -0.786 -9.167 1.00 97.38 95 HIS A C 1
ATOM 703 O O . HIS A 1 95 ? 3.728 -1.794 -8.713 1.00 97.38 95 HIS A O 1
ATOM 709 N N . TYR A 1 96 ? 1.965 -0.409 -8.792 1.00 98.06 96 TYR A N 1
ATOM 710 C CA . TYR A 1 96 ? 1.098 -1.251 -7.986 1.00 98.06 96 TYR A CA 1
ATOM 711 C C . TYR A 1 96 ? 0.491 -2.388 -8.815 1.00 98.06 96 TYR A C 1
ATOM 713 O O . TYR A 1 96 ? 0.197 -2.224 -9.995 1.00 98.06 96 TYR A O 1
ATOM 721 N N . GLY A 1 97 ? 0.321 -3.557 -8.198 1.00 98.00 97 GLY A N 1
ATOM 722 C CA . GLY A 1 97 ? -0.367 -4.689 -8.810 1.00 98.00 97 GLY A CA 1
ATOM 723 C C . GLY A 1 97 ? -1.881 -4.516 -8.858 1.00 98.00 97 GLY A C 1
ATOM 724 O O . GLY A 1 97 ? -2.460 -3.782 -8.079 1.00 98.00 97 GLY A O 1
ATOM 725 N N . ASP A 1 98 ? -2.562 -5.289 -9.697 1.00 97.94 98 ASP A N 1
ATOM 726 C CA . ASP A 1 98 ? -4.006 -5.099 -9.899 1.00 97.94 98 ASP A CA 1
ATOM 727 C C . ASP A 1 98 ? -4.888 -5.538 -8.722 1.00 97.94 98 ASP A C 1
ATOM 729 O O . ASP A 1 98 ? -6.102 -5.380 -8.798 1.00 97.94 98 ASP A O 1
ATOM 733 N N . VAL A 1 99 ? -4.338 -6.160 -7.673 1.00 98.44 99 VAL A N 1
ATOM 734 C CA . VAL A 1 99 ? -5.110 -6.766 -6.577 1.00 98.44 99 VAL A CA 1
ATOM 735 C C . VAL A 1 99 ? -4.678 -6.198 -5.235 1.00 98.44 99 VAL A C 1
ATOM 737 O O . VAL A 1 99 ? -3.514 -6.305 -4.846 1.00 98.44 99 VAL A O 1
ATOM 740 N N . ILE A 1 100 ? -5.666 -5.710 -4.491 1.00 98.81 100 ILE A N 1
ATOM 741 C CA . ILE A 1 100 ? -5.517 -5.244 -3.116 1.00 98.81 100 ILE A CA 1
ATOM 742 C C . ILE A 1 100 ? -6.204 -6.241 -2.191 1.00 98.81 100 ILE A C 1
ATOM 744 O O . ILE A 1 100 ? -7.376 -6.587 -2.381 1.00 98.81 100 ILE A O 1
ATOM 748 N N . GLU A 1 101 ? -5.477 -6.686 -1.172 1.00 98.88 101 GLU A N 1
ATOM 749 C CA . GLU A 1 101 ? -6.057 -7.410 -0.047 1.00 98.88 101 GLU A CA 1
ATOM 750 C C . GLU A 1 101 ? -6.544 -6.395 0.992 1.00 98.88 101 GLU A C 1
ATOM 752 O O . GLU A 1 101 ? -5.778 -5.575 1.484 1.00 98.88 101 GLU A O 1
ATOM 757 N N . TRP A 1 102 ? -7.823 -6.452 1.336 1.00 98.81 102 TRP A N 1
ATOM 758 C CA . TRP A 1 102 ? -8.440 -5.644 2.382 1.00 98.81 102 TRP A CA 1
ATOM 759 C C . TRP A 1 102 ? -8.574 -6.493 3.639 1.00 98.81 102 TRP A C 1
ATOM 761 O O . TRP A 1 102 ? -9.175 -7.570 3.594 1.00 98.81 102 TRP A O 1
ATOM 771 N N . ARG A 1 103 ? -8.031 -6.004 4.754 1.00 98.69 103 ARG A N 1
ATOM 772 C CA . ARG A 1 103 ? -8.132 -6.639 6.070 1.00 98.69 103 ARG A CA 1
ATOM 773 C C . ARG A 1 103 ? -9.331 -6.080 6.820 1.00 98.69 103 ARG A C 1
ATOM 775 O O . ARG A 1 103 ? -9.513 -4.861 6.896 1.00 98.69 103 ARG A O 1
ATOM 782 N N . LEU A 1 104 ? -10.160 -6.984 7.333 1.00 98.38 104 LEU A N 1
ATOM 783 C CA . LEU A 1 104 ? -11.442 -6.675 7.953 1.00 98.38 104 LEU A CA 1
ATOM 784 C C . LEU A 1 104 ? -11.465 -7.108 9.422 1.00 98.38 104 LEU A C 1
ATOM 786 O O . LEU A 1 104 ? -11.048 -8.220 9.745 1.00 98.38 104 LEU A O 1
ATOM 790 N N . ASP A 1 105 ? -12.033 -6.264 10.280 1.00 96.31 105 ASP A N 1
ATOM 791 C CA . ASP A 1 105 ? -12.423 -6.595 11.653 1.00 96.31 105 ASP A CA 1
ATOM 792 C C . ASP A 1 105 ? -13.950 -6.508 11.752 1.00 96.31 105 ASP A C 1
ATOM 794 O O . ASP A 1 105 ? -14.550 -5.466 11.466 1.00 96.31 105 ASP A O 1
ATOM 798 N N . GLY A 1 106 ? -14.607 -7.634 12.042 1.00 94.69 106 GLY A N 1
ATOM 799 C CA . GLY A 1 106 ? -16.071 -7.712 12.063 1.00 94.69 106 GLY A CA 1
ATOM 800 C C . GLY A 1 106 ? -16.730 -7.240 10.757 1.00 94.69 106 GLY A C 1
ATOM 801 O O . GLY A 1 106 ? -17.801 -6.633 10.786 1.00 94.69 106 GLY A O 1
ATOM 802 N N . GLY A 1 107 ? -16.068 -7.455 9.614 1.00 95.94 107 GLY A N 1
ATOM 803 C CA . GLY A 1 107 ? -16.524 -7.017 8.292 1.00 95.94 107 GLY A CA 1
ATOM 804 C C . GLY A 1 107 ? -16.259 -5.544 7.952 1.00 95.94 107 GLY A C 1
ATOM 805 O O . GLY A 1 107 ? -16.624 -5.126 6.852 1.00 95.94 107 GLY A O 1
ATOM 806 N N . THR A 1 108 ? -15.627 -4.772 8.843 1.00 96.62 108 THR A N 1
ATOM 807 C CA . THR A 1 108 ? -15.225 -3.373 8.607 1.00 96.62 108 THR A CA 1
ATOM 808 C C . THR A 1 108 ? -13.759 -3.320 8.171 1.00 96.62 108 THR A C 1
ATOM 810 O O . THR A 1 108 ? -12.923 -3.911 8.854 1.00 96.62 108 THR A O 1
ATOM 813 N N . PRO A 1 109 ? -13.406 -2.637 7.067 1.00 98.19 109 PRO A N 1
ATOM 814 C CA . PRO A 1 109 ? -12.016 -2.545 6.633 1.00 98.19 109 PRO A CA 1
ATOM 815 C C . PRO A 1 109 ? -11.198 -1.657 7.577 1.00 98.19 109 PRO A C 1
ATOM 817 O O . PRO A 1 109 ? -11.615 -0.541 7.885 1.00 98.19 109 PRO A O 1
ATOM 820 N N . PHE A 1 110 ? -10.028 -2.140 7.999 1.00 98.38 110 PHE A N 1
ATOM 821 C CA . PHE A 1 110 ? -9.109 -1.395 8.876 1.00 98.38 110 PHE A CA 1
ATOM 822 C C . PHE A 1 110 ? -7.687 -1.280 8.313 1.00 98.38 110 PHE A C 1
ATOM 824 O O . PHE A 1 110 ? -6.909 -0.446 8.773 1.00 98.38 110 PHE A O 1
ATOM 831 N N . ALA A 1 111 ? -7.339 -2.093 7.314 1.00 98.81 111 ALA A N 1
ATOM 832 C CA . ALA A 1 111 ? -6.070 -1.999 6.612 1.00 98.81 111 ALA A CA 1
ATOM 833 C C . ALA A 1 111 ? -6.172 -2.558 5.189 1.00 98.81 111 ALA A C 1
ATOM 835 O O . ALA A 1 111 ? -7.065 -3.353 4.880 1.00 98.81 111 ALA A O 1
ATOM 836 N N . THR A 1 112 ? -5.221 -2.189 4.341 1.00 98.94 112 THR A N 1
ATOM 837 C CA . THR A 1 112 ? -4.979 -2.829 3.047 1.00 98.94 112 THR A CA 1
ATOM 838 C C . THR A 1 112 ? -3.556 -3.359 2.961 1.00 98.94 112 THR A C 1
ATOM 840 O O . THR A 1 112 ? -2.657 -2.934 3.688 1.00 98.94 112 THR A O 1
ATOM 843 N N . ILE A 1 113 ? -3.370 -4.332 2.077 1.00 98.94 113 ILE A N 1
ATOM 844 C CA . ILE A 1 113 ? -2.074 -4.850 1.672 1.00 98.94 113 ILE A CA 1
ATOM 845 C C . ILE A 1 113 ? -2.042 -4.801 0.151 1.00 98.94 113 ILE A C 1
ATOM 847 O O . ILE A 1 113 ? -2.824 -5.484 -0.520 1.00 98.94 113 ILE A O 1
ATOM 851 N N . HIS A 1 114 ? -1.123 -4.010 -0.383 1.00 98.81 114 HIS A N 1
ATOM 852 C CA . HIS A 1 114 ? -0.984 -3.798 -1.811 1.00 98.81 114 HIS A CA 1
ATOM 853 C C . HIS A 1 114 ? 0.433 -4.135 -2.259 1.00 98.81 114 HIS A C 1
ATOM 855 O O . HIS A 1 114 ? 1.420 -3.733 -1.644 1.00 98.81 114 HIS A O 1
ATOM 861 N N . ARG A 1 115 ? 0.554 -4.938 -3.315 1.00 98.75 115 ARG A N 1
ATOM 862 C CA . ARG A 1 115 ? 1.860 -5.329 -3.839 1.00 98.75 115 ARG A CA 1
ATOM 863 C C . ARG A 1 115 ? 2.372 -4.252 -4.781 1.00 98.75 115 ARG A C 1
ATOM 865 O O . ARG A 1 115 ? 1.707 -3.937 -5.760 1.00 98.75 115 ARG A O 1
ATOM 872 N N . TYR A 1 116 ? 3.568 -3.761 -4.504 1.00 98.62 116 TYR A N 1
ATOM 873 C CA . TYR A 1 116 ? 4.291 -2.838 -5.356 1.00 98.62 116 TYR A CA 1
ATOM 874 C C . TYR A 1 116 ? 5.464 -3.556 -6.024 1.00 98.62 116 TYR A C 1
ATOM 876 O O . TYR A 1 116 ? 6.306 -4.159 -5.349 1.00 98.62 116 TYR A O 1
ATOM 884 N N . TYR A 1 117 ? 5.500 -3.509 -7.348 1.00 98.38 117 TYR A N 1
ATOM 885 C CA . TYR A 1 117 ? 6.557 -4.070 -8.178 1.00 98.38 117 TYR A CA 1
ATOM 886 C C . TYR A 1 117 ? 7.564 -2.981 -8.523 1.00 98.38 117 TYR A C 1
ATOM 888 O O . TYR A 1 117 ? 7.196 -1.834 -8.757 1.00 98.38 117 TYR A O 1
ATOM 896 N N . ASN A 1 118 ? 8.836 -3.354 -8.538 1.00 97.06 118 ASN A N 1
ATOM 897 C CA . ASN A 1 118 ? 9.950 -2.510 -8.934 1.00 97.06 118 ASN A CA 1
ATOM 898 C C . ASN A 1 118 ? 10.792 -3.257 -9.957 1.00 97.06 118 ASN A C 1
ATOM 900 O O . ASN A 1 118 ? 11.013 -4.458 -9.782 1.00 97.06 118 ASN A O 1
ATOM 904 N N . ASP A 1 119 ? 11.376 -2.542 -10.905 1.00 97.56 119 ASP A N 1
ATOM 905 C CA . ASP A 1 119 ? 12.383 -3.115 -11.784 1.00 97.56 119 ASP A CA 1
ATOM 906 C C . ASP A 1 119 ? 13.417 -2.089 -12.256 1.00 97.56 119 ASP A C 1
ATOM 908 O O . ASP A 1 119 ? 13.186 -0.878 -12.297 1.00 97.56 119 ASP A O 1
ATOM 912 N N . THR A 1 120 ? 14.593 -2.608 -12.586 1.00 98.06 120 THR A N 1
ATOM 913 C CA . THR A 1 120 ? 15.653 -1.904 -13.303 1.00 98.06 120 THR A CA 1
ATOM 914 C C . THR A 1 120 ? 16.061 -2.785 -14.482 1.00 98.06 120 THR A C 1
ATOM 916 O O . THR A 1 120 ? 16.695 -3.826 -14.268 1.00 98.06 120 THR A O 1
ATOM 919 N N . PRO A 1 121 ? 15.722 -2.410 -15.728 1.00 96.62 121 PRO A N 1
ATOM 920 C CA . PRO A 1 121 ? 16.110 -3.173 -16.905 1.00 96.62 121 PRO A CA 1
ATOM 921 C C . PRO A 1 121 ? 17.632 -3.217 -17.081 1.00 96.62 121 PRO A C 1
ATOM 923 O O . PRO A 1 121 ? 18.304 -2.187 -17.017 1.00 96.62 121 PRO A O 1
ATOM 926 N N . GLU A 1 122 ? 18.173 -4.392 -17.412 1.00 96.44 122 GLU A N 1
ATOM 927 C CA . GLU A 1 122 ? 19.624 -4.601 -17.574 1.00 96.44 122 GLU A CA 1
ATOM 928 C C . GLU A 1 122 ? 20.254 -3.667 -18.614 1.00 96.44 122 GLU A C 1
ATOM 930 O O . GLU A 1 122 ? 21.381 -3.217 -18.458 1.00 96.44 122 GLU A O 1
ATOM 935 N N . MET A 1 123 ? 19.510 -3.303 -19.661 1.00 96.44 123 MET A N 1
ATOM 936 C CA . MET A 1 123 ? 19.987 -2.371 -20.687 1.00 96.44 123 MET A CA 1
ATOM 937 C C . MET A 1 123 ? 20.136 -0.918 -20.209 1.00 96.44 123 MET A C 1
ATOM 939 O O . MET A 1 123 ? 20.796 -0.134 -20.890 1.00 96.44 123 MET A O 1
ATOM 943 N N . MET A 1 124 ? 19.496 -0.545 -19.098 1.00 95.38 124 MET A N 1
ATOM 944 C CA . MET A 1 124 ? 19.531 0.815 -18.551 1.00 95.38 124 MET A CA 1
ATOM 945 C C . MET A 1 124 ? 20.595 0.962 -17.470 1.00 95.38 124 MET A C 1
ATOM 947 O O . MET A 1 124 ? 21.329 1.948 -17.474 1.00 95.38 124 MET A O 1
ATOM 951 N N . ASP A 1 125 ? 20.694 -0.025 -16.581 1.00 95.50 125 ASP A N 1
ATOM 952 C CA . ASP A 1 125 ? 21.698 -0.057 -15.522 1.00 95.50 125 ASP A CA 1
ATOM 953 C C . ASP A 1 125 ? 22.077 -1.514 -15.200 1.00 95.50 125 ASP A C 1
ATOM 955 O O . ASP A 1 125 ? 21.456 -2.139 -14.339 1.00 95.50 125 ASP A O 1
ATOM 959 N N . PRO A 1 126 ? 23.073 -2.085 -15.905 1.00 94.06 126 PRO A N 1
ATOM 960 C CA . PRO A 1 126 ? 23.477 -3.479 -15.727 1.00 94.06 126 PRO A CA 1
ATOM 961 C C . PRO A 1 126 ? 23.953 -3.808 -14.308 1.00 94.06 126 PRO A C 1
ATOM 963 O O . PRO A 1 126 ? 23.775 -4.935 -13.849 1.00 94.06 126 PRO A O 1
ATOM 966 N N . ASP A 1 127 ? 24.561 -2.841 -13.614 1.00 95.81 127 ASP A N 1
ATOM 967 C CA . ASP A 1 127 ? 25.149 -3.058 -12.288 1.00 95.81 127 ASP A CA 1
ATOM 968 C C . ASP A 1 127 ? 24.075 -3.104 -11.189 1.00 95.81 127 ASP A C 1
ATOM 970 O O . ASP A 1 127 ? 24.289 -3.721 -10.143 1.00 95.81 127 ASP A O 1
ATOM 974 N N . ASN A 1 128 ? 22.911 -2.494 -11.440 1.00 92.56 128 ASN A N 1
ATOM 975 C CA . ASN A 1 128 ? 21.772 -2.458 -10.520 1.00 92.56 128 ASN A CA 1
ATOM 976 C C . ASN A 1 128 ? 20.507 -3.089 -11.122 1.00 92.56 128 ASN A C 1
ATOM 978 O O . ASN A 1 128 ? 19.400 -2.784 -10.680 1.00 92.56 128 ASN A O 1
ATOM 982 N N . ALA A 1 129 ? 20.654 -3.949 -12.130 1.00 96.38 129 ALA A N 1
ATOM 983 C CA . ALA A 1 129 ? 19.534 -4.614 -12.779 1.00 96.38 129 ALA A CA 1
ATOM 984 C C . ALA A 1 129 ? 18.832 -5.594 -11.829 1.00 96.38 129 ALA A C 1
ATOM 986 O O . ALA A 1 129 ? 19.477 -6.313 -11.060 1.00 96.38 129 ALA A O 1
ATOM 987 N N . GLY A 1 130 ? 17.506 -5.666 -11.907 1.00 97.38 130 GLY A N 1
ATOM 988 C CA . GLY A 1 130 ? 16.738 -6.593 -11.084 1.00 97.38 130 GLY A CA 1
ATOM 989 C C . GLY A 1 130 ? 15.250 -6.290 -11.042 1.00 97.38 130 GLY A C 1
ATOM 990 O O . GLY A 1 130 ? 14.789 -5.286 -11.575 1.00 97.38 130 GLY A O 1
ATOM 991 N N . GLU A 1 131 ? 14.517 -7.184 -10.387 1.00 97.81 131 GLU A N 1
ATOM 992 C CA . GLU A 1 131 ? 13.086 -7.067 -10.126 1.00 97.81 131 GLU A CA 1
ATOM 993 C C . GLU A 1 131 ? 12.846 -7.278 -8.632 1.00 97.81 131 GLU A C 1
ATOM 995 O O . GLU A 1 131 ? 13.389 -8.210 -8.024 1.00 97.81 131 GLU A O 1
ATOM 1000 N N . TRP A 1 132 ? 12.010 -6.434 -8.033 1.00 98.06 132 TRP A N 1
ATOM 1001 C CA . TRP A 1 132 ? 11.690 -6.504 -6.613 1.00 98.06 132 TRP A CA 1
ATOM 1002 C C . TRP A 1 132 ? 10.207 -6.314 -6.343 1.00 98.06 132 TRP A C 1
ATOM 1004 O O . TRP A 1 132 ? 9.482 -5.685 -7.109 1.00 98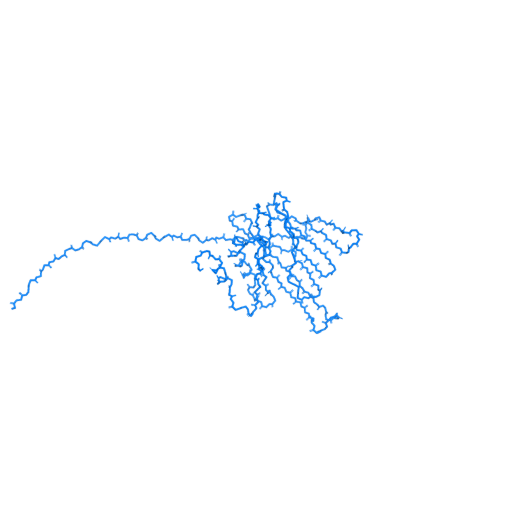.06 132 TRP A O 1
ATOM 1014 N N . GLN A 1 133 ? 9.756 -6.856 -5.219 1.00 98.31 133 GLN A N 1
ATOM 1015 C CA . GLN A 1 133 ? 8.370 -6.789 -4.794 1.00 98.31 133 GLN A CA 1
ATOM 1016 C C . GLN A 1 133 ? 8.307 -6.404 -3.325 1.00 98.31 133 GLN A C 1
ATOM 1018 O O . GLN A 1 133 ? 8.956 -7.023 -2.482 1.00 98.31 133 GLN A O 1
ATOM 1023 N N . THR A 1 134 ? 7.468 -5.424 -3.022 1.00 98.69 134 THR A N 1
ATOM 1024 C CA . THR A 1 134 ? 7.189 -4.985 -1.658 1.00 98.69 134 THR A CA 1
ATOM 1025 C C . THR A 1 134 ? 5.696 -5.108 -1.406 1.00 98.69 134 THR A C 1
ATOM 1027 O O . THR A 1 134 ? 4.894 -4.670 -2.225 1.00 98.69 134 THR A O 1
ATOM 1030 N N . LEU A 1 135 ? 5.297 -5.693 -0.279 1.00 98.88 135 LEU A N 1
ATOM 1031 C CA . LEU A 1 135 ? 3.925 -5.568 0.207 1.00 98.88 135 LEU A CA 1
ATOM 1032 C C . LEU A 1 135 ? 3.836 -4.316 1.072 1.00 98.88 135 LEU A C 1
ATOM 1034 O O . LEU A 1 135 ? 4.486 -4.232 2.115 1.00 98.88 135 LEU A O 1
ATOM 1038 N N . VAL A 1 136 ? 3.053 -3.354 0.607 1.00 98.88 136 VAL A N 1
ATOM 1039 C CA . VAL A 1 136 ? 2.733 -2.111 1.298 1.00 98.88 136 VAL A CA 1
ATOM 1040 C C . VAL A 1 136 ? 1.514 -2.370 2.167 1.00 98.88 136 VAL A C 1
ATOM 1042 O O . VAL A 1 136 ? 0.462 -2.751 1.660 1.00 98.88 136 VAL A O 1
ATOM 1045 N N . VAL A 1 137 ? 1.676 -2.226 3.477 1.00 98.94 137 VAL A N 1
ATOM 1046 C CA . VAL A 1 137 ? 0.593 -2.336 4.454 1.00 98.94 137 VAL A CA 1
ATOM 1047 C C . VAL A 1 137 ? 0.145 -0.931 4.817 1.00 98.94 137 VAL A C 1
ATOM 1049 O O . VAL A 1 137 ? 0.958 -0.147 5.307 1.00 98.94 137 VAL A O 1
ATOM 1052 N N . THR A 1 138 ? -1.136 -0.636 4.634 1.00 98.94 138 THR A N 1
ATOM 1053 C CA . THR A 1 138 ? -1.711 0.699 4.841 1.00 98.94 138 THR A CA 1
ATOM 1054 C C . THR A 1 138 ? -2.825 0.620 5.877 1.00 98.94 138 THR A C 1
ATOM 1056 O O . THR A 1 138 ? -3.711 -0.222 5.763 1.00 98.94 138 THR A O 1
ATOM 1059 N N . ALA A 1 139 ? -2.788 1.467 6.908 1.00 98.75 139 ALA A N 1
ATOM 1060 C CA . ALA A 1 139 ? -3.883 1.602 7.868 1.00 98.75 139 ALA A CA 1
ATOM 1061 C C . ALA A 1 139 ? -5.017 2.431 7.259 1.00 98.75 139 ALA A C 1
ATOM 1063 O O . ALA A 1 139 ? -4.754 3.406 6.559 1.00 98.75 139 ALA A O 1
ATOM 1064 N N . LEU A 1 140 ? -6.264 2.080 7.577 1.00 98.62 140 LEU A N 1
ATOM 1065 C CA . LEU A 1 140 ? -7.460 2.845 7.226 1.00 98.62 140 LEU A CA 1
ATOM 1066 C C . LEU A 1 140 ? -8.106 3.384 8.506 1.00 98.62 140 LEU A C 1
ATOM 1068 O O . LEU A 1 140 ? -8.561 2.622 9.358 1.00 98.62 140 LEU A O 1
ATOM 1072 N N . GLN A 1 141 ? -8.162 4.707 8.638 1.00 96.38 141 GLN A N 1
ATOM 1073 C CA . GLN A 1 141 ? -8.609 5.408 9.844 1.00 96.38 141 GLN A CA 1
ATOM 1074 C C . GLN A 1 141 ? -9.709 6.424 9.510 1.00 96.38 141 GLN A C 1
ATOM 1076 O O . GLN A 1 141 ? -9.498 7.635 9.562 1.00 96.38 141 GLN A O 1
ATOM 1081 N N . PRO A 1 142 ? -10.916 5.965 9.133 1.00 94.12 142 PRO A N 1
ATOM 1082 C CA . PRO A 1 142 ? -11.990 6.883 8.784 1.00 94.12 142 PRO A CA 1
ATOM 1083 C C . PRO A 1 142 ? -12.346 7.778 9.982 1.00 94.12 142 PRO A C 1
ATOM 1085 O O . PRO A 1 142 ? -12.512 7.303 11.105 1.00 94.12 142 PRO A O 1
ATOM 1088 N N . GLY A 1 143 ? -12.504 9.080 9.733 1.00 90.44 143 GLY A N 1
ATOM 1089 C CA . GLY A 1 143 ? -12.867 10.060 10.762 1.00 90.44 143 GLY A CA 1
ATOM 1090 C C . GLY A 1 143 ? -11.688 10.689 11.514 1.00 90.44 143 GLY A C 1
ATOM 1091 O O . GLY A 1 143 ? -11.920 11.506 12.406 1.00 90.44 143 GLY A O 1
ATOM 1092 N N . THR A 1 144 ? -10.445 10.359 11.157 1.00 91.69 144 THR A N 1
ATOM 1093 C CA . THR A 1 144 ? -9.248 11.103 11.580 1.00 91.69 144 THR A CA 1
ATOM 1094 C C . THR A 1 144 ? -8.851 12.133 10.507 1.00 91.69 144 THR A C 1
ATOM 1096 O O . THR A 1 144 ? -9.350 12.071 9.382 1.00 91.69 144 THR A O 1
ATOM 1099 N N . PRO A 1 145 ? -7.973 13.111 10.807 1.00 89.88 145 PRO A N 1
ATOM 1100 C CA . PRO A 1 145 ? -7.442 14.021 9.788 1.00 89.88 145 PRO A CA 1
ATOM 1101 C C . PRO A 1 145 ? -6.696 13.304 8.650 1.00 89.88 145 PRO A C 1
ATOM 1103 O O . PRO A 1 145 ? -6.840 13.706 7.499 1.00 89.88 145 PRO A O 1
ATOM 1106 N N . GLU A 1 146 ? -5.980 12.223 8.967 1.00 94.75 146 GLU A N 1
ATOM 1107 C CA . GLU A 1 146 ? -5.255 11.377 8.012 1.00 94.75 146 GLU A CA 1
ATOM 1108 C C . GLU A 1 146 ? -5.945 10.018 7.886 1.00 94.75 146 GLU A C 1
ATOM 1110 O O . GLU A 1 146 ? -5.700 9.103 8.675 1.00 94.75 146 GLU A O 1
ATOM 1115 N N . VAL A 1 147 ? -6.837 9.887 6.901 1.00 97.12 147 VAL A N 1
ATOM 1116 C CA . VAL A 1 147 ? -7.713 8.706 6.769 1.00 97.12 147 VAL A CA 1
ATOM 1117 C C . VAL A 1 147 ? -6.992 7.431 6.356 1.00 97.12 147 VAL A C 1
ATOM 1119 O O . VAL A 1 147 ? -7.575 6.352 6.467 1.00 97.12 147 VAL A O 1
ATOM 1122 N N . ALA A 1 148 ? -5.763 7.540 5.858 1.00 98.31 148 ALA A N 1
ATOM 1123 C CA . ALA A 1 148 ? -4.919 6.401 5.559 1.00 98.31 148 ALA A CA 1
ATOM 1124 C C . ALA A 1 148 ? -3.442 6.777 5.645 1.00 98.31 148 ALA A C 1
ATOM 1126 O O . ALA A 1 148 ? -3.067 7.909 5.345 1.00 98.31 148 ALA A O 1
ATOM 1127 N N . CYS A 1 149 ? -2.609 5.816 6.038 1.00 98.44 149 CYS A N 1
ATOM 1128 C CA . CYS A 1 149 ? -1.161 5.962 6.007 1.00 98.44 149 CYS A CA 1
ATOM 1129 C C . CYS A 1 149 ? -0.452 4.607 5.917 1.00 98.44 149 CYS A C 1
ATOM 1131 O O . CYS A 1 149 ? -0.946 3.604 6.438 1.00 98.44 149 CYS A O 1
ATOM 1133 N N . HIS A 1 150 ? 0.722 4.566 5.285 1.00 98.69 150 HIS A N 1
ATOM 1134 C CA . HIS A 1 150 ? 1.561 3.368 5.290 1.00 98.69 150 HIS A CA 1
ATOM 1135 C C . HIS A 1 150 ? 2.010 3.019 6.724 1.00 98.69 150 HIS A C 1
ATOM 1137 O O . HIS A 1 150 ? 2.370 3.888 7.521 1.00 98.69 150 HIS A O 1
ATOM 1143 N N . VAL A 1 151 ? 2.013 1.725 7.035 1.00 98.56 151 VAL A N 1
ATOM 1144 C CA . VAL A 1 151 ? 2.350 1.144 8.345 1.00 98.56 151 VAL A CA 1
ATOM 1145 C C . VAL A 1 151 ? 3.601 0.288 8.244 1.00 98.56 151 VAL A C 1
ATOM 1147 O O . VAL A 1 151 ? 4.496 0.374 9.086 1.00 98.56 151 VAL A O 1
ATOM 1150 N N . ALA A 1 152 ? 3.674 -0.550 7.209 1.00 98.75 152 ALA A N 1
ATOM 1151 C CA . ALA A 1 152 ? 4.793 -1.452 7.015 1.00 98.75 152 ALA A CA 1
ATOM 1152 C C . ALA A 1 152 ? 5.082 -1.727 5.538 1.00 98.75 152 ALA A C 1
ATOM 1154 O O . ALA A 1 152 ? 4.189 -1.719 4.694 1.00 98.75 152 ALA A O 1
ATOM 1155 N N . TYR A 1 153 ? 6.342 -2.039 5.260 1.00 98.75 153 TYR A N 1
ATOM 1156 C CA . TYR A 1 153 ? 6.840 -2.513 3.980 1.00 98.75 153 TYR A CA 1
ATOM 1157 C C . TYR A 1 153 ? 7.472 -3.888 4.185 1.00 98.75 153 TYR A C 1
ATOM 1159 O O . TYR A 1 153 ? 8.429 -4.017 4.948 1.00 98.75 153 TYR A O 1
ATOM 1167 N N . ILE A 1 154 ? 6.942 -4.916 3.523 1.00 98.75 154 ILE A N 1
ATOM 1168 C CA . ILE A 1 154 ? 7.484 -6.280 3.597 1.00 98.75 154 ILE A CA 1
ATOM 1169 C C . ILE A 1 154 ? 8.182 -6.605 2.279 1.00 98.75 154 ILE A C 1
ATOM 1171 O O . ILE A 1 154 ? 7.529 -6.634 1.234 1.00 98.75 154 ILE A O 1
ATOM 1175 N N . ASP A 1 155 ? 9.488 -6.869 2.317 1.00 98.38 155 ASP A N 1
ATOM 1176 C CA . ASP A 1 155 ? 10.263 -7.291 1.149 1.00 98.38 155 ASP A CA 1
ATOM 1177 C C . ASP A 1 155 ? 9.863 -8.712 0.727 1.00 98.38 155 ASP A C 1
ATOM 1179 O O . ASP A 1 155 ? 10.389 -9.719 1.206 1.00 98.38 155 ASP A O 1
ATOM 1183 N N . ALA A 1 156 ? 8.921 -8.794 -0.208 1.00 98.31 156 ALA A N 1
ATOM 1184 C CA . ALA A 1 156 ? 8.422 -10.054 -0.734 1.00 98.31 156 ALA A CA 1
ATOM 1185 C C . ALA A 1 156 ? 9.400 -10.747 -1.692 1.00 98.31 156 ALA A C 1
ATOM 1187 O O . ALA A 1 156 ? 9.173 -11.905 -2.043 1.00 98.31 156 ALA A O 1
ATOM 1188 N N . SER A 1 157 ? 10.481 -10.075 -2.097 1.00 97.25 157 SER A N 1
ATOM 1189 C CA . SER A 1 157 ? 11.557 -10.692 -2.874 1.00 97.25 157 SER A CA 1
ATOM 1190 C C . SER A 1 157 ? 12.545 -11.461 -2.004 1.00 97.25 157 SER A C 1
ATOM 1192 O O . SER A 1 157 ? 13.148 -12.415 -2.493 1.00 97.25 157 SER A O 1
ATOM 1194 N N . SER A 1 158 ? 12.720 -11.074 -0.735 1.00 96.00 158 SER A N 1
ATOM 1195 C CA . SER A 1 158 ? 13.630 -11.769 0.189 1.00 96.00 158 SER A CA 1
ATOM 1196 C C . SER A 1 158 ? 12.925 -12.686 1.193 1.00 96.00 158 SER A C 1
ATOM 1198 O O . SER A 1 158 ? 13.555 -13.613 1.705 1.00 96.00 158 SER A O 1
ATOM 1200 N N . LEU A 1 159 ? 11.625 -12.489 1.443 1.00 97.38 159 LEU A N 1
ATOM 1201 C CA . LEU A 1 159 ? 10.870 -13.226 2.460 1.00 97.38 159 LEU A CA 1
ATOM 1202 C C . LEU A 1 159 ? 9.864 -14.224 1.842 1.00 97.38 159 LEU A C 1
ATOM 1204 O O . LEU A 1 159 ? 8.881 -13.806 1.227 1.00 97.38 159 LEU A O 1
ATOM 1208 N N . PRO A 1 160 ? 10.021 -15.549 2.048 1.00 95.56 160 PRO A N 1
ATOM 1209 C CA . PRO A 1 160 ? 9.135 -16.555 1.447 1.00 95.56 160 PRO A CA 1
ATOM 1210 C C . PRO A 1 160 ? 7.702 -16.530 2.006 1.00 95.56 160 PRO A C 1
ATOM 1212 O O . PRO A 1 160 ? 6.765 -16.939 1.325 1.00 95.56 160 PRO A O 1
ATOM 1215 N N . ASN A 1 161 ? 7.518 -16.040 3.232 1.00 97.00 161 ASN A N 1
ATOM 1216 C CA . ASN A 1 161 ? 6.231 -15.912 3.918 1.00 97.00 161 ASN A CA 1
ATOM 1217 C C . ASN A 1 161 ? 5.724 -14.455 3.962 1.00 97.00 161 ASN A C 1
ATOM 1219 O O . ASN A 1 161 ? 4.921 -14.103 4.826 1.00 97.00 161 ASN A O 1
ATOM 1223 N N . ALA A 1 162 ? 6.163 -13.596 3.034 1.00 98.44 162 ALA A N 1
ATOM 1224 C CA . ALA A 1 162 ? 5.865 -12.162 3.058 1.00 98.44 162 ALA A CA 1
ATOM 1225 C C . ALA A 1 162 ? 4.368 -11.821 3.147 1.00 98.44 162 ALA A C 1
ATOM 1227 O O . ALA A 1 162 ? 4.001 -10.891 3.856 1.00 98.44 162 ALA A O 1
ATOM 1228 N N . ASN A 1 163 ? 3.487 -12.580 2.481 1.00 98.56 163 ASN A N 1
ATOM 1229 C CA . ASN A 1 163 ? 2.038 -12.346 2.565 1.00 98.56 163 ASN A CA 1
ATOM 1230 C C . ASN A 1 163 ? 1.501 -12.558 3.989 1.00 98.56 163 ASN A C 1
ATOM 1232 O O . ASN A 1 163 ? 0.668 -11.790 4.458 1.00 98.56 163 ASN A O 1
ATOM 1236 N N . GLU A 1 164 ? 1.979 -13.589 4.687 1.00 98.44 164 GLU A N 1
ATOM 1237 C CA . GLU A 1 164 ? 1.577 -13.873 6.070 1.00 98.44 164 GLU A CA 1
ATOM 1238 C C . GLU A 1 164 ? 2.109 -12.794 7.017 1.00 98.44 164 GLU A C 1
ATOM 1240 O O . GLU A 1 164 ? 1.377 -12.321 7.883 1.00 98.44 164 GLU A O 1
ATOM 1245 N N . MET A 1 165 ? 3.349 -12.345 6.799 1.00 98.62 165 MET A N 1
ATOM 1246 C CA . MET A 1 165 ? 3.938 -11.228 7.541 1.00 98.62 165 MET A CA 1
ATOM 1247 C C . MET A 1 165 ? 3.184 -9.917 7.301 1.00 98.62 165 MET A C 1
ATOM 1249 O O . MET A 1 165 ? 2.918 -9.195 8.252 1.00 98.62 165 MET A O 1
ATOM 1253 N N . ALA A 1 166 ? 2.776 -9.618 6.066 1.00 98.88 166 ALA A N 1
ATOM 1254 C CA . ALA A 1 166 ? 2.003 -8.416 5.764 1.00 98.88 166 ALA A CA 1
ATOM 1255 C C . ALA A 1 166 ? 0.642 -8.415 6.476 1.00 98.88 166 ALA A C 1
ATOM 1257 O O . ALA A 1 166 ? 0.252 -7.394 7.041 1.00 98.88 166 ALA A O 1
ATOM 1258 N N . ARG A 1 167 ? -0.046 -9.567 6.536 1.00 98.75 167 ARG A N 1
ATOM 1259 C CA . ARG A 1 167 ? -1.270 -9.710 7.344 1.00 98.75 167 ARG A CA 1
ATOM 1260 C C . ARG A 1 167 ? -0.989 -9.524 8.825 1.00 98.75 167 ARG A C 1
ATOM 1262 O O . ARG A 1 167 ? -1.693 -8.768 9.473 1.00 98.75 167 ARG A O 1
ATOM 1269 N N . GLN A 1 168 ? 0.071 -10.138 9.348 1.00 98.06 168 GLN A N 1
ATOM 1270 C CA . GLN A 1 168 ? 0.452 -9.964 10.748 1.00 98.06 168 GLN A CA 1
ATOM 1271 C C . GLN A 1 168 ? 0.775 -8.498 11.083 1.00 98.06 168 GLN A C 1
ATOM 1273 O O . GLN A 1 168 ? 0.403 -8.025 12.154 1.00 98.06 168 GLN A O 1
ATOM 1278 N N . ALA A 1 169 ? 1.435 -7.770 10.178 1.00 98.50 169 ALA A N 1
ATOM 1279 C CA . ALA A 1 169 ? 1.697 -6.342 10.330 1.00 98.50 169 ALA A CA 1
ATOM 1280 C C . ALA A 1 169 ? 0.398 -5.533 10.324 1.00 98.50 169 ALA A C 1
ATOM 1282 O O . ALA A 1 169 ? 0.210 -4.710 11.215 1.00 98.50 169 ALA A O 1
ATOM 1283 N N . ALA A 1 170 ? -0.514 -5.797 9.385 1.00 98.62 170 ALA A N 1
ATOM 1284 C CA . ALA A 1 170 ? -1.825 -5.157 9.370 1.00 98.62 170 ALA A CA 1
ATOM 1285 C C . ALA A 1 170 ? -2.552 -5.384 10.705 1.00 98.62 170 ALA A C 1
ATOM 1287 O O . ALA A 1 170 ? -2.858 -4.429 11.416 1.00 98.62 170 ALA A O 1
ATOM 1288 N N . ASP A 1 171 ? -2.722 -6.648 11.079 1.00 97.81 171 ASP A N 1
ATOM 1289 C CA . ASP A 1 171 ? -3.497 -7.103 12.233 1.00 97.81 171 ASP A CA 1
ATOM 1290 C C . ASP A 1 171 ? -2.952 -6.597 13.581 1.00 97.81 171 ASP A C 1
ATOM 1292 O O . ASP A 1 171 ? -3.719 -6.381 14.517 1.00 97.81 171 ASP A O 1
ATOM 1296 N N . LEU A 1 172 ? -1.629 -6.425 13.711 1.00 96.56 172 LEU A N 1
ATOM 1297 C CA . LEU A 1 172 ? -0.995 -6.037 14.977 1.00 96.56 172 LEU A CA 1
ATOM 1298 C C . LEU A 1 172 ? -0.626 -4.555 15.077 1.00 96.56 172 LEU A C 1
ATOM 1300 O O . LEU A 1 172 ? -0.421 -4.080 16.197 1.00 96.56 172 LEU A O 1
ATOM 1304 N N . LEU A 1 173 ? -0.484 -3.847 13.952 1.00 97.06 173 LEU A N 1
ATOM 1305 C CA . LEU A 1 173 ? 0.042 -2.478 13.933 1.00 97.06 173 LEU A CA 1
ATOM 1306 C C . LEU A 1 173 ? -0.976 -1.439 13.454 1.00 97.06 173 LEU A C 1
ATOM 1308 O O . LEU A 1 173 ? -0.949 -0.324 13.965 1.00 97.06 173 LEU A O 1
ATOM 1312 N N . ALA A 1 174 ? -1.862 -1.764 12.504 1.00 96.81 174 ALA A N 1
ATOM 1313 C CA . ALA A 1 174 ? -2.650 -0.748 11.796 1.00 96.81 174 ALA A CA 1
ATOM 1314 C C . ALA A 1 174 ? -3.633 0.023 12.696 1.00 96.81 174 ALA A C 1
ATOM 1316 O O . ALA A 1 174 ? -3.777 1.238 12.552 1.00 96.81 174 ALA A O 1
ATOM 1317 N N . SER A 1 175 ? -4.281 -0.655 13.650 1.00 91.06 175 SER A N 1
ATOM 1318 C CA . SER A 1 175 ? -5.239 -0.021 14.570 1.00 91.06 175 SER A CA 1
ATOM 1319 C C . SER A 1 175 ? -4.580 0.907 15.596 1.00 91.06 175 SER A C 1
ATOM 1321 O O . SER A 1 175 ? -5.229 1.819 16.097 1.00 91.06 175 SER A O 1
ATOM 1323 N N . GLU A 1 176 ? -3.300 0.682 15.902 1.00 89.62 176 GLU A N 1
ATOM 1324 C CA . GLU A 1 176 ? -2.511 1.433 16.894 1.00 89.62 176 GLU A CA 1
ATOM 1325 C C . GLU A 1 176 ? -1.550 2.437 16.231 1.00 89.62 176 GLU A C 1
ATOM 1327 O O . GLU A 1 176 ? -0.663 3.002 16.879 1.00 89.62 176 GLU A O 1
ATOM 1332 N N . TRP A 1 177 ? -1.659 2.611 14.915 1.00 94.88 177 TRP A N 1
ATOM 1333 C CA . TRP A 1 177 ? -0.777 3.482 14.155 1.00 94.88 177 TRP A CA 1
ATOM 1334 C C . TRP A 1 177 ? -1.257 4.929 14.227 1.00 94.88 177 TRP A C 1
ATOM 1336 O O . TRP A 1 177 ? -2.429 5.207 13.997 1.00 94.88 177 TRP A O 1
ATOM 1346 N N . PHE A 1 178 ? -0.379 5.883 14.515 1.00 93.56 178 PHE A N 1
ATOM 1347 C CA . PHE A 1 178 ? -0.735 7.299 14.509 1.00 93.56 178 PHE A CA 1
ATOM 1348 C C . PHE A 1 178 ? -0.385 7.901 13.147 1.00 93.56 178 PHE A C 1
ATOM 1350 O O . PHE A 1 178 ? 0.737 8.371 12.932 1.00 93.56 178 PHE A O 1
ATOM 1357 N N . CYS A 1 179 ? -1.345 7.889 12.217 1.00 94.62 179 CYS A N 1
ATOM 1358 C CA . CYS A 1 179 ? -1.154 8.498 10.901 1.00 94.62 179 CYS A CA 1
ATOM 1359 C C . CYS A 1 179 ? -0.755 9.981 11.017 1.00 94.62 179 CYS A C 1
ATOM 1361 O O . CYS A 1 179 ? -1.289 10.726 11.839 1.00 94.62 179 CYS A O 1
ATOM 1363 N N . GLY A 1 180 ? 0.240 10.385 10.220 1.00 89.56 180 GLY A N 1
ATOM 1364 C CA . GLY A 1 180 ? 0.859 11.716 10.271 1.00 89.56 180 GLY A CA 1
ATOM 1365 C C . GLY A 1 180 ? 1.932 11.897 11.358 1.00 89.56 180 GLY A C 1
ATOM 1366 O O . GLY A 1 180 ? 2.570 12.948 11.407 1.00 89.56 180 GLY A O 1
ATOM 1367 N N . ILE A 1 181 ? 2.154 10.896 12.218 1.00 94.12 181 ILE A N 1
ATOM 1368 C CA . ILE A 1 181 ? 3.173 10.927 13.282 1.00 94.12 181 ILE A CA 1
ATOM 1369 C C . ILE A 1 181 ? 4.161 9.771 13.121 1.00 94.12 181 ILE A C 1
ATOM 1371 O O . ILE A 1 181 ? 5.374 9.986 13.130 1.00 94.12 181 ILE A O 1
ATOM 1375 N N . ASP A 1 182 ? 3.655 8.546 12.988 1.00 95.31 182 ASP A N 1
ATOM 1376 C CA . ASP A 1 182 ? 4.489 7.355 12.863 1.00 95.31 182 ASP A CA 1
ATOM 1377 C C . ASP A 1 182 ? 5.077 7.191 11.458 1.00 95.31 182 ASP A C 1
ATOM 1379 O O . ASP A 1 182 ? 4.450 7.512 10.449 1.00 95.31 182 ASP A O 1
ATOM 1383 N N . SER A 1 183 ? 6.291 6.638 11.395 1.00 95.69 183 SER A N 1
ATOM 1384 C CA . SER A 1 183 ? 6.975 6.291 10.143 1.00 95.69 183 SER A CA 1
ATOM 1385 C C . SER A 1 183 ? 6.893 4.786 9.869 1.00 95.69 183 SER A C 1
ATOM 1387 O O . SER A 1 183 ? 7.133 4.019 10.807 1.00 95.69 183 SER A O 1
ATOM 1389 N N . PRO A 1 184 ? 6.613 4.346 8.624 1.00 97.31 184 PRO A N 1
ATOM 1390 C CA . PRO A 1 184 ? 6.438 2.931 8.300 1.00 97.31 184 PRO A CA 1
ATOM 1391 C C . PRO A 1 184 ? 7.649 2.067 8.677 1.00 97.31 184 PRO A C 1
ATOM 1393 O O . PRO A 1 184 ? 8.798 2.468 8.478 1.00 97.31 184 PRO A O 1
ATOM 1396 N N . LEU A 1 185 ? 7.395 0.853 9.166 1.00 97.88 185 LEU A N 1
ATOM 1397 C CA . LEU A 1 185 ? 8.439 -0.135 9.462 1.00 97.88 185 LEU A CA 1
ATOM 1398 C C . LEU A 1 185 ? 8.796 -0.938 8.211 1.00 97.88 185 LEU A C 1
ATOM 1400 O O . LEU A 1 185 ? 7.923 -1.293 7.429 1.00 97.88 185 LEU A O 1
ATOM 1404 N N . SER A 1 186 ? 10.070 -1.269 8.025 1.00 97.75 186 SER A N 1
ATOM 1405 C CA . SER A 1 186 ? 10.513 -2.119 6.912 1.00 97.75 186 SER A CA 1
ATOM 1406 C C . SER A 1 186 ? 10.972 -3.474 7.432 1.00 97.75 186 SER A C 1
ATOM 1408 O O . SER A 1 186 ? 11.702 -3.529 8.419 1.00 97.75 186 SER A O 1
ATOM 1410 N N . PHE A 1 187 ? 10.551 -4.543 6.759 1.00 98.12 187 PHE A N 1
ATOM 1411 C CA . PHE A 1 187 ? 10.896 -5.919 7.093 1.00 98.12 187 PHE A CA 1
ATOM 1412 C C . PHE A 1 187 ? 11.476 -6.634 5.872 1.00 98.12 187 PHE A C 1
ATOM 1414 O O . PHE A 1 187 ? 10.859 -6.674 4.807 1.00 98.12 187 PHE A O 1
ATOM 1421 N N . ASP A 1 188 ? 12.647 -7.229 6.051 1.00 97.00 188 ASP A N 1
ATOM 1422 C CA . ASP A 1 188 ? 13.405 -7.991 5.062 1.00 97.00 188 ASP A CA 1
ATOM 1423 C C . ASP A 1 188 ? 14.077 -9.213 5.716 1.00 97.00 188 ASP A C 1
ATOM 1425 O O . ASP A 1 188 ? 13.935 -9.459 6.918 1.00 97.00 188 ASP A O 1
ATOM 1429 N N . ALA A 1 189 ? 14.834 -9.988 4.937 1.00 95.25 189 ALA A N 1
ATOM 1430 C CA . ALA A 1 189 ? 15.544 -11.167 5.441 1.00 95.25 189 ALA A CA 1
ATOM 1431 C C . ALA A 1 189 ? 16.599 -10.876 6.536 1.00 95.25 189 ALA A C 1
ATOM 1433 O O . ALA A 1 189 ? 17.082 -11.819 7.164 1.00 95.25 189 ALA A O 1
ATOM 1434 N N . ASN A 1 190 ? 16.964 -9.609 6.769 1.00 95.31 190 ASN A N 1
ATOM 1435 C CA . ASN A 1 190 ? 17.976 -9.188 7.742 1.00 95.31 190 ASN A CA 1
ATOM 1436 C C . ASN A 1 190 ? 17.384 -8.455 8.954 1.00 95.31 190 ASN A C 1
ATOM 1438 O O . ASN A 1 190 ? 18.135 -7.964 9.799 1.00 95.31 190 ASN A O 1
ATOM 1442 N N . SER A 1 191 ? 16.060 -8.349 9.044 1.00 94.56 191 SER A N 1
ATOM 1443 C CA . SER A 1 191 ? 15.400 -7.627 10.127 1.00 94.56 191 SER A CA 1
ATOM 1444 C C . SER A 1 191 ? 15.673 -8.287 11.479 1.00 94.56 191 SER A C 1
ATOM 1446 O O . SER A 1 191 ? 15.407 -9.471 11.676 1.00 94.56 191 SER A O 1
ATOM 1448 N N . GLU A 1 192 ? 16.218 -7.510 12.419 1.00 93.62 192 GLU A N 1
ATOM 1449 C CA . GLU A 1 192 ? 16.595 -7.987 13.760 1.00 93.62 192 GLU A CA 1
ATOM 1450 C C . GLU A 1 192 ? 15.372 -8.327 14.620 1.00 93.62 192 GLU A C 1
ATOM 1452 O O . GLU A 1 192 ? 15.402 -9.256 15.429 1.00 93.62 192 GLU A O 1
ATOM 1457 N N . PHE A 1 193 ? 14.291 -7.571 14.432 1.00 94.31 193 PHE A N 1
ATOM 1458 C CA . PHE A 1 193 ? 13.074 -7.672 15.221 1.00 94.31 193 PHE A CA 1
ATOM 1459 C C . PHE A 1 193 ? 11.898 -8.122 14.364 1.00 94.31 193 PHE A C 1
ATOM 1461 O O . PHE A 1 193 ? 11.702 -7.634 13.251 1.00 94.31 193 PHE A O 1
ATOM 1468 N N . ASP A 1 194 ? 11.092 -9.028 14.913 1.00 95.44 194 ASP A N 1
ATOM 1469 C CA . ASP A 1 194 ? 9.859 -9.465 14.274 1.00 95.44 194 ASP A CA 1
ATOM 1470 C C . ASP A 1 194 ? 8.690 -8.500 14.545 1.00 95.44 194 ASP A C 1
ATOM 1472 O O . ASP A 1 194 ? 8.736 -7.615 15.409 1.00 95.44 194 ASP A O 1
ATOM 1476 N N . ILE A 1 195 ? 7.624 -8.659 13.759 1.00 96.31 195 ILE A N 1
ATOM 1477 C CA . ILE A 1 195 ? 6.421 -7.827 13.847 1.00 96.31 195 ILE A CA 1
ATOM 1478 C C . ILE A 1 195 ? 5.779 -7.912 15.246 1.00 96.31 195 ILE A C 1
ATOM 1480 O O . ILE A 1 195 ? 5.486 -6.854 15.809 1.00 96.31 195 ILE A O 1
ATOM 1484 N N . PRO A 1 196 ? 5.572 -9.103 15.854 1.00 95.75 196 PRO A N 1
ATOM 1485 C CA . PRO A 1 196 ? 5.005 -9.192 17.199 1.00 95.75 196 PRO A CA 1
ATOM 1486 C C . PRO A 1 196 ? 5.812 -8.448 18.264 1.00 95.75 196 PRO A C 1
ATOM 1488 O O . PRO A 1 196 ? 5.221 -7.799 19.129 1.00 95.75 196 PRO A O 1
ATOM 1491 N N . PHE A 1 197 ? 7.144 -8.515 18.205 1.00 94.88 197 PHE A N 1
ATOM 1492 C CA . PHE A 1 197 ? 8.015 -7.816 19.140 1.00 94.88 197 PHE A CA 1
ATOM 1493 C C . PHE A 1 197 ? 7.863 -6.298 19.024 1.00 94.88 197 PHE A C 1
ATOM 1495 O O . PHE A 1 197 ? 7.646 -5.629 20.037 1.00 94.88 197 PHE A O 1
ATOM 1502 N N . LEU A 1 198 ? 7.909 -5.750 17.805 1.00 94.44 198 LEU A N 1
ATOM 1503 C CA . LEU A 1 198 ? 7.733 -4.309 17.590 1.00 94.44 198 LEU A CA 1
ATOM 1504 C C . LEU A 1 198 ? 6.318 -3.847 17.962 1.00 94.44 198 LEU A C 1
ATOM 1506 O O . LEU A 1 198 ? 6.161 -2.802 18.591 1.00 94.44 198 LEU A O 1
ATOM 1510 N N . ALA A 1 199 ? 5.291 -4.647 17.662 1.00 93.56 199 ALA A N 1
ATOM 1511 C CA . ALA A 1 199 ? 3.921 -4.362 18.081 1.00 93.56 199 ALA A CA 1
ATOM 1512 C C . ALA A 1 199 ? 3.784 -4.312 19.613 1.00 93.56 199 ALA A C 1
ATOM 1514 O O . ALA A 1 199 ? 3.118 -3.427 20.149 1.00 93.56 199 ALA A O 1
ATOM 1515 N N . ALA A 1 200 ? 4.438 -5.226 20.338 1.00 91.44 200 ALA A N 1
ATOM 1516 C CA . ALA A 1 200 ? 4.394 -5.261 21.799 1.00 91.44 200 ALA A CA 1
ATOM 1517 C C . ALA A 1 200 ? 5.024 -4.016 22.446 1.00 91.44 200 ALA A C 1
ATOM 1519 O O . ALA A 1 200 ? 4.503 -3.534 23.449 1.00 91.44 200 ALA A O 1
ATOM 1520 N N . GLN A 1 201 ? 6.091 -3.466 21.856 1.00 89.00 201 GLN A N 1
ATOM 1521 C CA . GLN A 1 201 ? 6.732 -2.236 22.345 1.00 89.00 201 GLN A CA 1
ATOM 1522 C C . GLN A 1 201 ? 5.870 -0.983 22.170 1.00 89.00 201 GLN A C 1
ATOM 1524 O O . GLN A 1 201 ? 6.067 0.005 22.872 1.00 89.00 201 GLN A O 1
ATOM 1529 N N . ARG A 1 202 ? 4.927 -1.007 21.226 1.00 86.31 202 ARG A N 1
ATOM 1530 C CA . ARG A 1 202 ? 4.050 0.132 20.933 1.00 86.31 202 ARG A CA 1
ATOM 1531 C C . ARG A 1 202 ? 2.813 0.183 21.834 1.00 86.31 202 ARG A C 1
ATOM 1533 O O . ARG A 1 202 ? 2.142 1.209 21.880 1.00 86.31 202 ARG A O 1
ATOM 1540 N N . ARG A 1 203 ? 2.510 -0.890 22.574 1.00 75.75 203 ARG A N 1
ATOM 1541 C CA . ARG A 1 203 ? 1.354 -0.936 23.482 1.00 75.75 203 ARG A CA 1
ATOM 1542 C C . ARG A 1 203 ? 1.636 -0.148 24.769 1.00 75.75 203 ARG A C 1
ATOM 1544 O O . ARG A 1 203 ? 2.691 -0.342 25.372 1.00 75.75 203 ARG A O 1
ATOM 1551 N N . PRO A 1 204 ? 0.696 0.682 25.260 1.00 56.59 204 PRO A N 1
ATOM 1552 C CA . PRO A 1 204 ? 0.880 1.402 26.517 1.00 56.59 204 PRO A CA 1
ATOM 1553 C C . PRO A 1 204 ? 1.077 0.433 27.696 1.00 56.59 204 PRO A C 1
ATOM 1555 O O . PRO A 1 204 ? 0.192 -0.371 27.987 1.00 56.59 204 PRO A O 1
ATOM 1558 N N . GLY A 1 205 ? 2.207 0.533 28.406 1.00 57.53 205 GLY A N 1
ATOM 1559 C CA . GLY A 1 205 ? 2.460 -0.219 29.647 1.00 57.53 205 GLY A CA 1
ATOM 1560 C C . GLY A 1 205 ? 3.599 -1.244 29.611 1.00 57.53 205 GLY A C 1
ATOM 1561 O O . GLY A 1 205 ? 3.757 -1.971 30.594 1.00 57.53 205 GLY A O 1
ATOM 1562 N N . HIS A 1 206 ? 4.388 -1.281 28.535 1.00 42.88 206 HIS A N 1
ATOM 1563 C CA . HIS A 1 206 ? 5.733 -1.864 28.518 1.00 42.88 206 HIS A CA 1
ATOM 1564 C C . HIS A 1 206 ? 6.810 -0.779 28.582 1.00 42.88 206 HIS A C 1
ATOM 1566 O O . HIS A 1 206 ? 6.585 0.308 28.006 1.00 42.88 206 HIS A O 1
#

Secondary structure (DSSP, 8-state):
---------------------------EEEEEESSSS-EEEE-TTSS-EEEEEE-GGG-EEEEEE-SS-EEEEEE-TTS-BPPPBPPPP-SSEEEEEEEEEEEEETTEEEEEEEEEEEEE-TTT-GGG-EEEEEEEEEEE-TTSSS-EEEEEEEETTT-TTHHHHHHHHHHHHGGG--TTTPPPEEE-TT-SS-HHHHHHHHSTT-

Foldseek 3Di:
DDDDDDDDDDDDDDDDPPPPPPPDQDKDKDKDFFPPPWDWDQDPPFQKIWIWGDDPPQKIKIWIDHPAEIWIKIADNVGDIADTHGDDALARHKDKDGMKIFIDGVNHGFKIWIKMKYAHPCVRPVVSGDIWIWTWIKTAQPPDNHRIDTAEIEGVVADVCRVVLSNLSNVLTRVLDDPPPDDHYYDGPPDPDGSVRVSVVSDPPD

pLDDT: mean 90.08, std 15.73, range [38.62, 98.94]

Radius of gyration: 24.78 Å; chains: 1; bounding box: 43×63×96 Å

Sequence (206 aa):
MIRMIAATLAAAGIAALIAGAAAAQDFESTYIRIDTGCSEFEHPDEPVWETTCPGYQGWEVLIISGEHGSAEGYRSPAGQASDYMNPPMRGLFGHYGDVIEWRLDGGTPFATIHRYYNDTPEMMDPDNAGEWQTLVVTALQPGTPEVACHVAYIDASSLPNANEMARQAADLLASEWFCGIDSPLSFDANSEFDIPFLAAQRRPGH